Protein 6F7O (pdb70)

B-factor: mean 38.42, std 22.92, range [0.42, 75.0]

InterPro domains:
  IPR001660 Sterile alpha motif domain [PF00536] (699-759)
  IPR001660 Sterile alpha motif domain [PF00536] (768-830)
  IPR001660 Sterile alpha motif domain [PS50105] (699-762)
  IPR001660 Sterile alpha motif domain [PS50105] (770-829)
  IPR001660 Sterile alpha motif domain [SM00454] (693-762)
  IPR001660 Sterile alpha motif domain [SM00454] (767-835)
  IPR002110 Ankyrin repeat [PF12796] (65-139)
  IPR002110 Ankyrin repeat [PF12796] (140-207)
  IPR002110 Ankyrin repeat [PF12796] (211-277)
  IPR002110 Ankyrin repeat [PR01415] (80-95)
  IPR002110 Ankyrin repeat [PR01415] (262-276)
  IPR002110 Ankyrin repeat [PS50088] (79-111)
  IPR002110 Ankyrin repeat [PS50088] (112-144)
  IPR002110 Ankyrin repeat [PS50088] (148-180)
  IPR002110 Ankyrin repeat [PS50088] (181-213)
  IPR002110 Ankyrin repeat [PS50088] (214-246)
  IPR002110 Ankyrin repeat [PS50088] (246-278)
  IPR002110 Ankyrin repeat [SM00248] (79-108)
  IPR002110 Ankyrin repeat [SM00248] (112-141)
  IPR002110 Ankyrin repeat [SM00248] (148-177)

GO terms:
  GO:0005515 protein binding (F, IPI)

Secondary structure (DSSP, 8-state):
-TT--------

Structure (mmCIF, N/CA/C/O backbone):
data_6F7O
#
_entry.id   6F7O
#
loop_
_atom_site.group_PDB
_atom_site.id
_atom_site.type_symbol
_atom_site.label_atom_id
_atom_site.label_alt_id
_atom_site.label_comp_id
_atom_site.label_asym_id
_atom_site.label_entity_id
_atom_site.label_seq_id
_atom_site.pdbx_PDB_ins_code
_atom_site.Cartn_x
_atom_site.Cartn_y
_atom_site.Cartn_z
_atom_site.occupancy
_atom_site.B_iso_or_equiv
_atom_site.auth_seq_id
_atom_site.auth_comp_id
_atom_site.auth_asym_id
_atom_site.auth_atom_id
_atom_site.pdbx_PDB_model_num
ATOM 7 N N . ASP A 1 2 ? -5.432 3.369 8.614 1.00 62.24 2 ASP A N 1
ATOM 8 C CA . ASP A 1 2 ? -4.803 4.514 9.261 1.00 5.40 2 ASP A CA 1
ATOM 9 C C . ASP A 1 2 ? -3.966 5.312 8.266 1.00 24.34 2 ASP A C 1
ATOM 10 O O . ASP A 1 2 ? -2.736 5.312 8.311 1.00 11.10 2 ASP A O 1
ATOM 19 N N . PRO A 1 3 ? -4.647 6.002 7.339 1.00 52.34 3 PRO A N 1
ATOM 20 C CA . PRO A 1 3 ? -3.987 6.815 6.313 1.00 54.14 3 PRO A CA 1
ATOM 21 C C . PRO A 1 3 ? -3.323 8.059 6.896 1.00 61.31 3 PRO A C 1
ATOM 22 O O . PRO A 1 3 ? -2.394 8.611 6.308 1.00 61.53 3 PRO A O 1
ATOM 33 N N . GLN A 1 4 ? -3.809 8.493 8.054 1.00 1.54 4 GLN A N 1
ATOM 34 C CA . GLN A 1 4 ? -3.261 9.672 8.717 1.00 32.33 4 GLN A CA 1
ATOM 35 C C . GLN A 1 4 ? -1.768 9.505 8.979 1.00 72.34 4 GLN A C 1
ATOM 36 O O . GLN A 1 4 ? -0.999 10.463 8.885 1.00 51.32 4 GLN A O 1
ATOM 50 N N . HIS A 1 5 ? -1.362 8.281 9.308 1.00 4.52 5 HIS A N 1
ATOM 51 C CA . HIS A 1 5 ? 0.039 7.991 9.585 1.00 14.03 5 HIS A CA 1
ATOM 52 C C . HIS A 1 5 ? 0.824 7.818 8.288 1.00 33.53 5 HIS A C 1
ATOM 53 O O . HIS A 1 5 ? 2.037 8.015 8.290 1.00 1.43 5 HIS A O 1
ATOM 87 N N . ARG A 1 7 ? 0.481 9.569 5.620 1.00 43.20 7 ARG A N 1
ATOM 88 C CA . ARG A 1 7 ? 0.780 10.972 5.354 1.00 21.11 7 ARG A CA 1
ATOM 89 C C . ARG A 1 7 ? 1.882 11.478 6.280 1.00 73.14 7 ARG A C 1
ATOM 90 O O . ARG A 1 7 ? 2.834 12.119 5.837 1.00 31.45 7 ARG A O 1
ATOM 111 N N . LYS A 1 8 ? 1.746 11.186 7.570 1.00 72.42 8 LYS A N 1
ATOM 112 C CA . LYS A 1 8 ? 2.728 11.609 8.559 1.00 73.40 8 LYS A CA 1
ATOM 113 C C . LYS A 1 8 ? 4.121 11.111 8.189 1.00 71.02 8 LYS A C 1
ATOM 114 O O . LYS A 1 8 ? 5.092 11.869 8.223 1.00 74.44 8 LYS A O 1
ATOM 133 N N . LEU A 1 9 ? 4.215 9.835 7.836 1.00 65.42 9 LEU A N 1
ATOM 134 C CA . LEU A 1 9 ? 5.490 9.235 7.459 1.00 50.50 9 LEU A CA 1
ATOM 135 C C . LEU A 1 9 ? 5.969 9.779 6.115 1.00 22.12 9 LEU A C 1
ATOM 136 O O . LEU A 1 9 ? 7.176 9.877 5.904 1.00 2.14 9 LEU A O 1
ATOM 172 N N . GLN A 1 11 ? 5.378 12.728 5.016 1.00 33.52 11 GLN A N 1
ATOM 173 C CA . GLN A 1 11 ? 5.816 14.040 5.473 1.00 41.15 11 GLN A CA 1
ATOM 174 C C . GLN A 1 11 ? 7.167 13.951 6.175 1.00 32.34 11 GLN A C 1
ATOM 175 O O . GLN A 1 11 ? 7.897 14.937 6.266 1.00 31.21 11 GLN A O 1
ATOM 189 N N . ALA A 1 12 ? 7.493 12.761 6.669 1.00 24.40 12 ALA A N 1
ATOM 190 C CA . ALA A 1 12 ? 8.757 12.540 7.359 1.00 63.11 12 ALA A CA 1
ATOM 191 C C . ALA A 1 12 ? 9.916 12.454 6.371 1.00 74.22 12 ALA A C 1
ATOM 192 O O . ALA A 1 12 ? 11.028 12.890 6.664 1.00 41.30 12 ALA A O 1
ATOM 199 N N . ALA A 1 13 ? 9.645 11.885 5.199 1.00 40.43 13 ALA A N 1
ATOM 200 C CA . ALA A 1 13 ? 10.666 11.742 4.168 1.00 41.43 13 ALA A CA 1
ATOM 201 C C . ALA A 1 13 ? 10.971 13.082 3.508 1.00 34.12 13 ALA A C 1
ATOM 202 O O . ALA A 1 13 ? 10.078 13.904 3.310 1.00 51.44 13 ALA A O 1
ATOM 209 N N . ARG A 1 14 ? 12.238 13.295 3.170 1.00 15.54 14 ARG A N 1
ATOM 210 C CA . ARG A 1 14 ? 12.661 14.537 2.534 1.00 74.21 14 ARG A CA 1
ATOM 211 C C . ARG A 1 14 ? 12.963 14.315 1.056 1.00 22.34 14 ARG A C 1
ATOM 212 O O . ARG A 1 14 ? 13.346 13.208 0.678 1.00 21.24 14 ARG A O 1
ATOM 242 N N . ASP A 1 2 ? -6.283 3.419 9.441 1.00 72.13 2 ASP A N 2
ATOM 243 C CA . ASP A 1 2 ? -5.794 4.645 10.064 1.00 3.23 2 ASP A CA 2
ATOM 244 C C . ASP A 1 2 ? -5.170 5.572 9.024 1.00 64.31 2 ASP A C 2
ATOM 245 O O . ASP A 1 2 ? -3.957 5.773 8.986 1.00 21.30 2 ASP A O 2
ATOM 254 N N . PRO A 1 3 ? -6.019 6.147 8.160 1.00 43.42 3 PRO A N 2
ATOM 255 C CA . PRO A 1 3 ? -5.573 7.062 7.105 1.00 11.51 3 PRO A CA 2
ATOM 256 C C . PRO A 1 3 ? -5.081 8.393 7.660 1.00 41.44 3 PRO A C 2
ATOM 257 O O . PRO A 1 3 ? -5.829 9.368 7.713 1.00 3.34 3 PRO A O 2
ATOM 268 N N . GLN A 1 4 ? -3.817 8.427 8.072 1.00 31.44 4 GLN A N 2
ATOM 269 C CA . GLN A 1 4 ? -3.225 9.638 8.626 1.00 61.34 4 GLN A CA 2
ATOM 270 C C . GLN A 1 4 ? -1.728 9.457 8.854 1.00 43.04 4 GLN A C 2
ATOM 271 O O . GLN A 1 4 ? -0.934 10.360 8.584 1.00 52.40 4 GLN A O 2
ATOM 285 N N . HIS A 1 5 ? -1.349 8.286 9.353 1.00 12.33 5 HIS A N 2
ATOM 286 C CA . HIS A 1 5 ? 0.055 7.986 9.619 1.00 50.42 5 HIS A CA 2
ATOM 287 C C . HIS A 1 5 ? 0.829 7.814 8.316 1.00 12.40 5 HIS A C 2
ATOM 288 O O . HIS A 1 5 ? 2.044 8.008 8.309 1.00 43.15 5 HIS A O 2
ATOM 322 N N . ARG A 1 7 ? 0.470 9.572 5.647 1.00 14.33 7 ARG A N 2
ATOM 323 C CA . ARG A 1 7 ? 0.770 10.974 5.381 1.00 33.15 7 ARG A CA 2
ATOM 324 C C . ARG A 1 7 ? 1.879 11.476 6.302 1.00 64.04 7 ARG A C 2
ATOM 325 O O . ARG A 1 7 ? 2.836 12.103 5.852 1.00 11.42 7 ARG A O 2
ATOM 346 N N . LYS A 1 8 ? 1.740 11.197 7.594 1.00 44.34 8 LYS A N 2
ATOM 347 C CA . LYS A 1 8 ? 2.730 11.621 8.579 1.00 62.41 8 LYS A CA 2
ATOM 348 C C . LYS A 1 8 ? 4.120 11.120 8.202 1.00 53.42 8 LYS A C 2
ATOM 349 O O . LYS A 1 8 ? 5.093 11.876 8.231 1.00 50.40 8 LYS A O 2
ATOM 368 N N . LEU A 1 9 ? 4.208 9.842 7.849 1.00 4.30 9 LEU A N 2
ATOM 369 C CA . LEU A 1 9 ? 5.482 9.241 7.465 1.00 5.05 9 LEU A CA 2
ATOM 370 C C . LEU A 1 9 ? 5.956 9.782 6.121 1.00 44.13 9 LEU A C 2
ATOM 371 O O . LEU A 1 9 ? 7.162 9.878 5.903 1.00 2.52 9 LEU A O 2
ATOM 407 N N . GLN A 1 11 ? 5.371 12.737 5.024 1.00 25.23 11 GLN A N 2
ATOM 408 C CA . GLN A 1 11 ? 5.818 14.046 5.481 1.00 30.03 11 GLN A CA 2
ATOM 409 C C . GLN A 1 11 ? 7.179 13.950 6.165 1.00 63.31 11 GLN A C 2
ATOM 410 O O . GLN A 1 11 ? 7.913 14.933 6.250 1.00 63.14 11 GLN A O 2
ATOM 424 N N . ALA A 1 12 ? 7.509 12.757 6.650 1.00 43.04 12 ALA A N 2
ATOM 425 C CA . ALA A 1 12 ? 8.780 12.531 7.323 1.00 61.01 12 ALA A CA 2
ATOM 426 C C . ALA A 1 12 ? 9.601 11.464 6.607 1.00 64.12 12 ALA A C 2
ATOM 427 O O . ALA A 1 12 ? 10.232 10.620 7.243 1.00 11.30 12 ALA A O 2
ATOM 434 N N . ALA A 1 13 ? 9.584 11.506 5.278 1.00 40.45 13 ALA A N 2
ATOM 435 C CA . ALA A 1 13 ? 10.328 10.543 4.477 1.00 73.13 13 ALA A CA 2
ATOM 436 C C . ALA A 1 13 ? 11.828 10.667 4.719 1.00 21.01 13 ALA A C 2
ATOM 437 O O . ALA A 1 13 ? 12.386 11.765 4.678 1.00 61.20 13 ALA A O 2
ATOM 444 N N . ARG A 1 14 ? 12.478 9.536 4.975 1.00 62.13 14 ARG A N 2
ATOM 445 C CA . ARG A 1 14 ? 13.912 9.517 5.228 1.00 41.15 14 ARG A CA 2
ATOM 446 C C . ARG A 1 14 ? 14.545 8.239 4.686 1.00 71.31 14 ARG A C 2
ATOM 447 O O . ARG A 1 14 ? 15.466 7.712 5.309 1.00 64.34 14 ARG A O 2
ATOM 477 N N . ASP A 1 2 ? -6.479 3.380 8.989 1.00 72.43 2 ASP A N 3
ATOM 478 C CA . ASP A 1 2 ? -6.059 4.582 9.696 1.00 54.21 2 ASP A CA 3
ATOM 479 C C . ASP A 1 2 ? -5.335 5.542 8.755 1.00 21.04 2 ASP A C 3
ATOM 480 O O . ASP A 1 2 ? -4.116 5.708 8.813 1.00 51.25 2 ASP A O 3
ATOM 489 N N . PRO A 1 3 ? -6.100 6.184 7.860 1.00 40.00 3 PRO A N 3
ATOM 490 C CA . PRO A 1 3 ? -5.553 7.136 6.888 1.00 64.41 3 PRO A CA 3
ATOM 491 C C . PRO A 1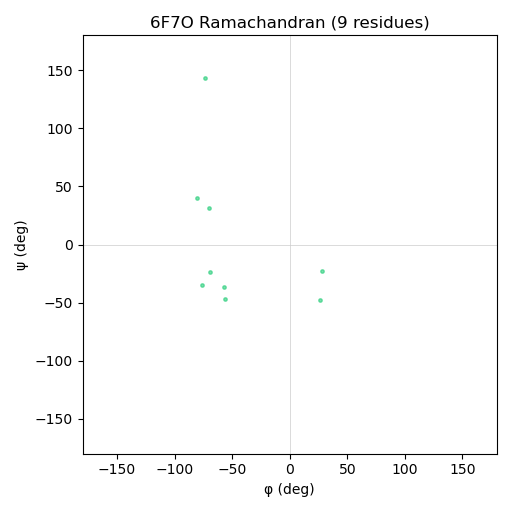 3 ? -5.070 8.421 7.548 1.00 5.22 3 PRO A C 3
ATOM 492 O O . PRO A 1 3 ? -5.832 9.376 7.702 1.00 4.55 3 PRO A O 3
ATOM 503 N N . GLN A 1 4 ? -3.797 8.443 7.932 1.00 74.24 4 GLN A N 3
ATOM 504 C CA . GLN A 1 4 ? -3.213 9.615 8.574 1.00 62.12 4 GLN A CA 3
ATOM 505 C C . GLN A 1 4 ? -1.714 9.428 8.787 1.00 63.43 4 GLN A C 3
ATOM 506 O O . GLN A 1 4 ? -0.913 10.288 8.425 1.00 64.04 4 GLN A O 3
ATOM 520 N N . HIS A 1 5 ? -1.343 8.296 9.376 1.00 13.24 5 HIS A N 3
ATOM 521 C CA . HIS A 1 5 ? 0.062 7.995 9.638 1.00 74.32 5 HIS A CA 3
ATOM 522 C C . HIS A 1 5 ? 0.831 7.820 8.331 1.00 65.01 5 HIS A C 3
ATOM 523 O O . HIS A 1 5 ? 2.046 8.015 8.321 1.00 24.12 5 HIS A O 3
ATOM 557 N N . ARG A 1 7 ? 0.466 9.580 5.667 1.00 14.34 7 ARG A N 3
ATOM 558 C CA . ARG A 1 7 ? 0.767 10.980 5.400 1.00 13.12 7 ARG A CA 3
ATOM 559 C C . ARG A 1 7 ? 1.879 11.481 6.316 1.00 31.04 7 ARG A C 3
ATOM 560 O O . ARG A 1 7 ? 2.839 12.108 5.862 1.00 74.23 7 ARG A O 3
ATOM 581 N N . LYS A 1 8 ? 1.746 11.204 7.608 1.00 24.23 8 LYS A N 3
ATOM 582 C CA . LYS A 1 8 ? 2.740 11.622 8.589 1.00 43.32 8 LYS A CA 3
ATOM 583 C C . LYS A 1 8 ? 4.127 11.121 8.208 1.00 42.34 8 LYS A C 3
ATOM 584 O O . LYS A 1 8 ? 5.100 11.875 8.233 1.00 12.53 8 LYS A O 3
ATOM 603 N N . LEU A 1 9 ? 4.213 9.843 7.853 1.00 22.23 9 LEU A N 3
ATOM 604 C CA . LEU A 1 9 ? 5.482 9.240 7.465 1.00 42.10 9 LEU A CA 3
ATOM 605 C C . LEU A 1 9 ? 5.953 9.783 6.119 1.00 20.22 9 LEU A C 3
ATOM 606 O O . LEU A 1 9 ? 7.159 9.875 5.899 1.00 24.02 9 LEU A O 3
ATOM 642 N N . GLN A 1 11 ? 5.370 12.736 5.025 1.00 72.05 11 GLN A N 3
ATOM 643 C CA . GLN A 1 11 ? 5.821 14.046 5.480 1.00 23.32 11 GLN A CA 3
ATOM 644 C C . GLN A 1 11 ? 7.183 13.946 6.160 1.00 53.43 11 GLN A C 3
ATOM 645 O O . GLN A 1 11 ? 7.920 14.929 6.244 1.00 42.31 11 GLN A O 3
ATOM 659 N N . ALA A 1 12 ? 7.512 12.753 6.644 1.00 70.50 12 ALA A N 3
ATOM 660 C CA . ALA A 1 12 ? 8.787 12.524 7.314 1.00 40.34 12 ALA A CA 3
ATOM 661 C C . ALA A 1 12 ? 9.809 11.922 6.359 1.00 33.23 12 ALA A C 3
ATOM 662 O O . ALA A 1 12 ? 10.605 11.064 6.745 1.00 45.35 12 ALA A O 3
ATOM 669 N N . ALA A 1 13 ? 9.783 12.373 5.109 1.00 63.31 13 ALA A N 3
ATOM 670 C CA . ALA A 1 13 ? 10.709 11.878 4.098 1.00 74.24 13 ALA A CA 3
ATOM 671 C C . ALA A 1 13 ? 11.451 13.026 3.423 1.00 4.01 13 ALA A C 3
ATOM 672 O O . ALA A 1 13 ? 11.005 14.174 3.462 1.00 72.11 13 ALA A O 3
ATOM 679 N N . ARG A 1 14 ? 12.583 12.711 2.803 1.00 32.11 14 ARG A N 3
ATOM 680 C CA . ARG A 1 14 ? 13.386 13.718 2.120 1.00 62.23 14 ARG A CA 3
ATOM 681 C C . ARG A 1 14 ? 12.639 14.286 0.916 1.00 51.43 14 ARG A C 3
ATOM 682 O O . ARG A 1 14 ? 12.444 15.499 0.847 1.00 63.43 14 ARG A O 3
ATOM 712 N N . ASP A 1 2 ? -4.805 3.040 8.379 1.00 4.35 2 ASP A N 4
ATOM 713 C CA . ASP A 1 2 ? -4.124 4.157 9.026 1.00 71.41 2 ASP A CA 4
ATOM 714 C C . ASP A 1 2 ? -3.532 5.107 7.989 1.00 73.12 2 ASP A C 4
ATOM 715 O O . ASP A 1 2 ? -2.318 5.194 7.812 1.00 65.54 2 ASP A O 4
ATOM 724 N N . PRO A 1 3 ? -4.414 5.834 7.283 1.00 2.42 3 PRO A N 4
ATOM 725 C CA . PRO A 1 3 ? -4.001 6.792 6.252 1.00 73.44 3 PRO A CA 4
ATOM 726 C C . PRO A 1 3 ? -3.308 8.016 6.840 1.00 13.43 3 PRO A C 4
ATOM 727 O O . PRO A 1 3 ? -2.341 8.522 6.271 1.00 12.40 3 PRO A O 4
ATOM 738 N N . GLN A 1 4 ? -3.809 8.485 7.977 1.00 54.20 4 GLN A N 4
ATOM 739 C CA . GLN A 1 4 ? -3.237 9.650 8.639 1.00 55.54 4 GLN A CA 4
ATOM 740 C C . GLN A 1 4 ? -1.740 9.467 8.868 1.00 55.22 4 GLN A C 4
ATOM 741 O O . GLN A 1 4 ? -0.946 10.372 8.606 1.00 15.41 4 GLN A O 4
ATOM 755 N N . HIS A 1 5 ? -1.362 8.290 9.357 1.00 44.02 5 HIS A N 4
ATOM 756 C CA . HIS A 1 5 ? 0.041 7.989 9.620 1.00 30.51 5 HIS A CA 4
ATOM 757 C C . HIS A 1 5 ? 0.814 7.818 8.315 1.00 34.23 5 HIS A C 4
ATOM 758 O O . HIS A 1 5 ? 2.029 8.010 8.306 1.00 61.43 5 HIS A O 4
ATOM 792 N N . ARG A 1 7 ? 0.456 9.582 5.651 1.00 34.14 7 ARG A N 4
ATOM 793 C CA . ARG A 1 7 ? 0.758 10.982 5.387 1.00 31.10 7 ARG A CA 4
ATOM 794 C C . ARG A 1 7 ? 1.869 11.481 6.308 1.00 21.24 7 ARG A C 4
ATOM 795 O O . ARG A 1 7 ? 2.828 12.107 5.856 1.00 32.52 7 ARG A O 4
ATOM 816 N N . LYS A 1 8 ? 1.732 11.199 7.599 1.00 30.31 8 LYS A N 4
ATOM 817 C CA . LYS A 1 8 ? 2.723 11.619 8.582 1.00 22.13 8 LYS A CA 4
ATOM 818 C C . LYS A 1 8 ? 4.113 11.117 8.201 1.00 32.32 8 LYS A C 4
ATOM 819 O O . LYS A 1 8 ? 5.086 11.868 8.230 1.00 25.12 8 LYS A O 4
ATOM 838 N N . LEU A 1 9 ? 4.198 9.838 7.845 1.00 53.43 9 LEU A N 4
ATOM 839 C CA . LEU A 1 9 ? 5.468 9.235 7.458 1.00 40.33 9 LEU A CA 4
ATOM 840 C C . LEU A 1 9 ? 5.942 9.778 6.114 1.00 71.44 9 LEU A C 4
ATOM 841 O O . LEU A 1 9 ? 7.148 9.872 5.894 1.00 65.22 9 LEU A O 4
ATOM 877 N N . GLN A 1 11 ? 5.362 12.735 5.024 1.00 54.03 11 GLN A N 4
ATOM 878 C CA . GLN A 1 11 ? 5.811 14.043 5.483 1.00 10.54 11 GLN A CA 4
ATOM 879 C C . GLN A 1 11 ? 7.174 13.942 6.161 1.00 54.14 11 GLN A C 4
ATOM 880 O O . GLN A 1 11 ? 7.910 14.925 6.248 1.00 32.12 11 GLN A O 4
ATOM 894 N N . ALA A 1 12 ? 7.502 12.749 6.646 1.00 41.11 12 ALA A N 4
ATOM 895 C CA . ALA A 1 12 ? 8.774 12.520 7.317 1.00 31.34 12 ALA A CA 4
ATOM 896 C C . ALA A 1 12 ? 9.806 11.942 6.353 1.00 4.03 12 ALA A C 4
ATOM 897 O O . ALA A 1 12 ? 10.525 11.001 6.690 1.00 20.13 12 ALA A O 4
ATOM 904 N N . ALA A 1 13 ? 9.873 12.509 5.153 1.00 21.11 13 ALA A N 4
ATOM 905 C CA . ALA A 1 13 ? 10.817 12.050 4.142 1.00 52.31 13 ALA A CA 4
ATOM 906 C C . ALA A 1 13 ? 12.242 12.037 4.686 1.00 52.45 13 ALA A C 4
ATOM 907 O O . ALA A 1 13 ? 12.825 13.088 4.950 1.00 12.02 13 ALA A O 4
ATOM 914 N N . ARG A 1 14 ? 12.795 10.841 4.854 1.00 13.25 14 ARG A N 4
ATOM 915 C CA . ARG A 1 14 ? 14.151 10.691 5.367 1.00 43.40 14 ARG A CA 4
ATOM 916 C C . ARG A 1 14 ? 15.148 10.501 4.229 1.00 41.24 14 ARG A C 4
ATOM 917 O O . ARG A 1 14 ? 16.272 10.991 4.323 1.00 43.35 14 ARG A O 4
ATOM 947 N N . ASP A 1 2 ? -6.436 3.504 8.484 1.00 72.02 2 ASP A N 5
ATOM 948 C CA . ASP A 1 2 ? -6.063 4.684 9.256 1.00 35.13 2 ASP A CA 5
ATOM 949 C C . ASP A 1 2 ? -5.278 5.670 8.399 1.00 65.21 2 ASP A C 5
ATOM 950 O O . ASP A 1 2 ? -4.067 5.835 8.547 1.00 21.25 2 ASP A O 5
ATOM 959 N N . PRO A 1 3 ? -5.982 6.344 7.476 1.00 71.44 3 PRO A N 5
ATOM 960 C CA . PRO A 1 3 ? -5.373 7.324 6.576 1.00 45.43 3 PRO A CA 5
ATOM 961 C C . PRO A 1 3 ? -4.936 8.590 7.306 1.00 23.00 3 PRO A C 5
ATOM 962 O O . PRO A 1 3 ? -5.627 9.608 7.269 1.00 40.51 3 PRO A O 5
ATOM 973 N N . GLN A 1 4 ? -3.784 8.518 7.967 1.00 15.11 4 GLN A N 5
ATOM 974 C CA . GLN A 1 4 ? -3.257 9.659 8.706 1.00 14.14 4 GLN A CA 5
ATOM 975 C C . GLN A 1 4 ? -1.763 9.494 8.966 1.00 4.21 4 GLN A C 5
ATOM 976 O O . GLN A 1 4 ? -0.994 10.451 8.854 1.00 11.52 4 GLN A O 5
ATOM 990 N N . HIS A 1 5 ? -1.356 8.277 9.312 1.00 70.41 5 HIS A N 5
ATOM 991 C CA . HIS A 1 5 ? 0.047 7.987 9.586 1.00 24.31 5 HIS A CA 5
ATOM 992 C C . HIS A 1 5 ? 0.829 7.817 8.288 1.00 1.24 5 HIS A C 5
ATOM 993 O O . HIS A 1 5 ? 2.044 8.018 8.288 1.00 72.42 5 HIS A O 5
ATOM 1027 N N . ARG A 1 7 ? 0.481 9.568 5.624 1.00 13.41 7 ARG A N 5
ATOM 1028 C CA . ARG A 1 7 ? 0.776 10.971 5.359 1.00 20.23 7 ARG A CA 5
ATOM 1029 C C . ARG A 1 7 ? 1.877 11.480 6.285 1.00 1.22 7 ARG A C 5
ATOM 1030 O O . ARG A 1 7 ? 2.828 12.125 5.844 1.00 72.14 7 ARG A O 5
ATOM 1051 N N . LYS A 1 8 ? 1.742 11.184 7.573 1.00 62.32 8 LYS A N 5
ATOM 1052 C CA . LYS A 1 8 ? 2.725 11.608 8.564 1.00 24.41 8 LYS A CA 5
ATOM 1053 C C . LYS A 1 8 ? 4.120 11.113 8.194 1.00 41.54 8 LYS A C 5
ATOM 1054 O O . LYS A 1 8 ? 5.086 11.876 8.219 1.00 33.11 8 LYS A O 5
ATOM 1073 N N . LEU A 1 9 ? 4.217 9.834 7.851 1.00 23.00 9 LEU A N 5
ATOM 1074 C CA . LEU A 1 9 ? 5.493 9.238 7.473 1.00 22.13 9 LEU A CA 5
ATOM 1075 C C . LEU A 1 9 ? 5.972 9.780 6.130 1.00 53.13 9 LEU A C 5
ATOM 1076 O O . LEU A 1 9 ? 7.178 9.884 5.919 1.00 21.21 9 LEU A O 5
ATOM 1112 N N . GLN A 1 11 ? 5.371 12.723 5.021 1.00 54.31 11 GLN A N 5
ATOM 1113 C CA . GLN A 1 11 ? 5.806 14.039 5.479 1.00 61.22 11 GLN A CA 5
ATOM 1114 C C . GLN A 1 11 ? 7.164 13.955 6.168 1.00 51.14 11 GLN A C 5
ATOM 1115 O O . GLN A 1 11 ? 7.888 14.945 6.255 1.00 25.12 11 GLN A O 5
ATOM 1129 N N . ALA A 1 12 ? 7.501 12.765 6.655 1.00 50.24 12 ALA A N 5
ATOM 1130 C CA . ALA A 1 12 ? 8.773 12.552 7.336 1.00 73.02 12 ALA A CA 5
ATOM 1131 C C . ALA A 1 12 ? 9.900 12.309 6.335 1.00 65.35 12 ALA A C 5
ATOM 1132 O O . ALA A 1 12 ? 10.929 12.979 6.372 1.00 40.42 12 ALA A O 5
ATOM 1139 N N . ALA A 1 13 ? 9.690 11.347 5.442 1.00 21.30 13 ALA A N 5
ATOM 1140 C CA . ALA A 1 13 ? 10.686 11.016 4.430 1.00 5.31 13 ALA A CA 5
ATOM 1141 C C . ALA A 1 13 ? 12.020 10.651 5.070 1.00 42.04 13 ALA A C 5
ATOM 1142 O O . ALA A 1 13 ? 12.110 10.488 6.288 1.00 35.44 13 ALA A O 5
ATOM 1149 N N . ARG A 1 14 ? 13.055 10.524 4.247 1.00 32.22 14 ARG A N 5
ATOM 1150 C CA . ARG A 1 14 ? 14.383 10.174 4.733 1.00 21.54 14 ARG A CA 5
ATOM 1151 C C . ARG A 1 14 ? 15.091 11.399 5.305 1.00 63.23 14 ARG A C 5
ATOM 1152 O O . ARG A 1 14 ? 15.307 12.365 4.575 1.00 70.24 14 ARG A O 5
ATOM 1182 N N . ASP A 1 2 ? -4.544 3.113 7.758 1.00 52.54 2 ASP A N 6
ATOM 1183 C CA . ASP A 1 2 ? -3.860 4.224 8.412 1.00 63.20 2 ASP A CA 6
ATOM 1184 C C . ASP A 1 2 ? -3.497 5.308 7.402 1.00 70.34 2 ASP A C 6
ATOM 1185 O O . ASP A 1 2 ? -2.331 5.522 7.077 1.00 3.52 2 ASP A O 6
ATOM 1194 N N . PRO A 1 3 ? -4.522 6.008 6.892 1.00 3.21 3 PRO A N 6
ATOM 1195 C CA . PRO A 1 3 ? -4.336 7.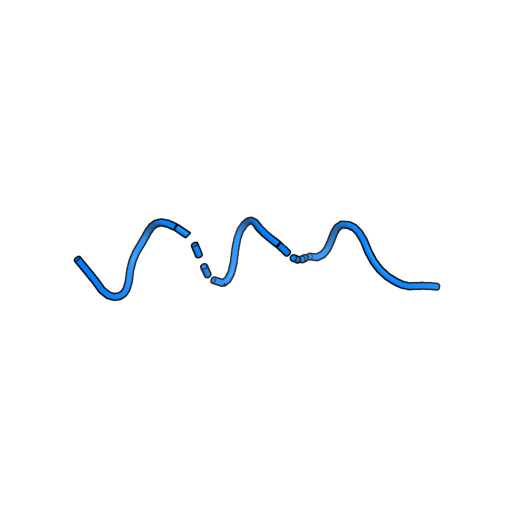082 5.912 1.00 4.33 3 PRO A CA 6
ATOM 1196 C C . PRO A 1 3 ? -3.667 8.312 6.519 1.00 2.14 3 PRO A C 6
ATOM 1197 O O . PRO A 1 3 ? -3.053 9.107 5.809 1.00 33.31 3 PRO A O 6
ATOM 1208 N N . GLN A 1 4 ? -3.793 8.459 7.833 1.00 11.03 4 GLN A N 6
ATOM 1209 C CA . GLN A 1 4 ? -3.201 9.594 8.533 1.00 35.52 4 GLN A CA 6
ATOM 1210 C C . GLN A 1 4 ? -1.701 9.396 8.719 1.00 3.12 4 GLN A C 6
ATOM 1211 O O . GLN A 1 4 ? -0.895 10.199 8.245 1.00 75.30 4 GLN A O 6
ATOM 1225 N N . HIS A 1 5 ? -1.330 8.323 9.409 1.00 72.05 5 HIS A N 6
ATOM 1226 C CA . HIS A 1 5 ? 0.075 8.019 9.657 1.00 54.32 5 HIS A CA 6
ATOM 1227 C C . HIS A 1 5 ? 0.832 7.847 8.345 1.00 31.34 5 HIS A C 6
ATOM 1228 O O . HIS A 1 5 ? 2.048 8.035 8.322 1.00 73.22 5 HIS A O 6
ATOM 1262 N N . ARG A 1 7 ? 0.450 9.611 5.692 1.00 60.31 7 ARG A N 6
ATOM 1263 C CA . ARG A 1 7 ? 0.753 11.012 5.427 1.00 24.04 7 ARG A CA 6
ATOM 1264 C C . ARG A 1 7 ? 1.875 11.506 6.334 1.00 12.23 7 ARG A C 6
ATOM 1265 O O . ARG A 1 7 ? 2.823 12.146 5.876 1.00 22.34 7 ARG A O 6
ATOM 1286 N N . LYS A 1 8 ? 1.762 11.209 7.623 1.00 30.51 8 LYS A N 6
ATOM 1287 C CA . LYS A 1 8 ? 2.765 11.621 8.597 1.00 35.42 8 LYS A CA 6
ATOM 1288 C C . LYS A 1 8 ? 4.150 11.114 8.200 1.00 63.43 8 LYS A C 6
ATOM 1289 O O . LYS A 1 8 ? 5.123 11.867 8.211 1.00 22.30 8 LYS A O 6
ATOM 1308 N N . LEU A 1 9 ? 4.228 9.836 7.848 1.00 73.20 9 LEU A N 6
ATOM 1309 C CA . LEU A 1 9 ? 5.492 9.227 7.446 1.00 15.34 9 LEU A CA 6
ATOM 1310 C C . LEU A 1 9 ? 5.951 9.769 6.096 1.00 43.43 9 LEU A C 6
ATOM 1311 O O . LEU A 1 9 ? 7.154 9.861 5.863 1.00 74.12 9 LEU A O 6
ATOM 1347 N N . GLN A 1 11 ? 5.355 12.726 5.013 1.00 11.14 11 GLN A N 6
ATOM 1348 C CA . GLN A 1 11 ? 5.810 14.034 5.464 1.00 0.44 11 GLN A CA 6
ATOM 1349 C C . GLN A 1 11 ? 7.165 13.931 6.156 1.00 54.12 11 GLN A C 6
ATOM 1350 O O . GLN A 1 11 ? 7.908 14.909 6.235 1.00 14.22 11 GLN A O 6
ATOM 1364 N N . ALA A 1 12 ? 7.479 12.742 6.659 1.00 25.05 12 ALA A N 6
ATOM 1365 C CA . ALA A 1 12 ? 8.744 12.510 7.344 1.00 74.44 12 ALA A CA 6
ATOM 1366 C C . ALA A 1 12 ? 9.869 12.255 6.347 1.00 52.11 12 ALA A C 6
ATOM 1367 O O . ALA A 1 12 ? 10.846 13.002 6.298 1.00 10.45 12 ALA A O 6
ATOM 1374 N N . ALA A 1 13 ? 9.726 11.197 5.557 1.00 42.14 13 ALA A N 6
ATOM 1375 C CA . ALA A 1 13 ? 10.732 10.846 4.562 1.00 31.32 13 ALA A CA 6
ATOM 1376 C C . ALA A 1 13 ? 10.620 11.739 3.330 1.00 62.03 13 ALA A C 6
ATOM 1377 O O . ALA A 1 13 ? 9.688 12.534 3.212 1.00 20.11 13 ALA A O 6
ATOM 1384 N N . ARG A 1 14 ? 11.576 11.602 2.418 1.00 3.34 14 ARG A N 6
ATOM 1385 C CA . ARG A 1 14 ? 11.586 12.397 1.196 1.00 3.54 14 ARG A CA 6
ATOM 1386 C C . ARG A 1 14 ? 10.491 11.935 0.238 1.00 4.31 14 ARG A C 6
ATOM 1387 O O . ARG A 1 14 ? 9.689 12.755 -0.203 1.00 41.31 14 ARG A O 6
ATOM 1417 N N . ASP A 1 2 ? -4.403 3.453 9.659 1.00 0.45 2 ASP A N 7
ATOM 1418 C CA . ASP A 1 2 ? -5.471 4.374 9.286 1.00 11.42 2 ASP A CA 7
ATOM 1419 C C . ASP A 1 2 ? -4.944 5.473 8.369 1.00 1.22 2 ASP A C 7
ATOM 1420 O O . ASP A 1 2 ? -3.743 5.737 8.299 1.00 55.43 2 ASP A O 7
ATOM 1429 N N . PRO A 1 3 ? -5.864 6.128 7.643 1.00 51.53 3 PRO A N 7
ATOM 1430 C CA . PRO A 1 3 ? -5.515 7.208 6.714 1.00 55.45 3 PRO A CA 7
ATOM 1431 C C . PRO A 1 3 ? -5.048 8.467 7.439 1.00 35.25 3 PRO A C 7
ATOM 1432 O O . PRO A 1 3 ? -5.812 9.415 7.610 1.00 61.11 3 PRO A O 7
ATOM 1443 N N . GLN A 1 4 ? -3.787 8.465 7.862 1.00 25.43 4 GLN A N 7
ATOM 1444 C CA . GLN A 1 4 ? -3.218 9.610 8.567 1.00 74.53 4 GLN A CA 7
ATOM 1445 C C . GLN A 1 4 ? -1.719 9.426 8.778 1.00 13.32 4 GLN A C 7
ATOM 1446 O O . GLN A 1 4 ? -0.919 10.286 8.409 1.00 71.12 4 GLN A O 7
ATOM 1460 N N . HIS A 1 5 ? -1.344 8.299 9.377 1.00 1.32 5 HIS A N 7
ATOM 1461 C CA . HIS A 1 5 ? 0.061 8.003 9.638 1.00 74.21 5 HIS A CA 7
ATOM 1462 C C . HIS A 1 5 ? 0.832 7.830 8.333 1.00 41.42 5 HIS A C 7
ATOM 1463 O O . HIS A 1 5 ? 2.046 8.025 8.323 1.00 22.10 5 HIS A O 7
ATOM 1497 N N . ARG A 1 7 ? 0.465 9.589 5.671 1.00 0.43 7 ARG A N 7
ATOM 1498 C CA . ARG A 1 7 ? 0.767 10.991 5.406 1.00 31.43 7 ARG A CA 7
ATOM 1499 C C . ARG A 1 7 ? 1.880 11.491 6.321 1.00 55.15 7 ARG A C 7
ATOM 1500 O O . ARG A 1 7 ? 2.831 12.130 5.869 1.00 55.40 7 ARG A O 7
ATOM 1521 N N . LYS A 1 8 ? 1.755 11.198 7.611 1.00 51.23 8 LYS A N 7
ATOM 1522 C CA . LYS A 1 8 ? 2.748 11.616 8.592 1.00 12.25 8 LYS A CA 7
ATOM 1523 C C . LYS A 1 8 ? 4.137 11.113 8.208 1.00 44.33 8 LYS A C 7
ATOM 1524 O O . LYS A 1 8 ? 5.111 11.869 8.234 1.00 0.02 8 LYS A O 7
ATOM 1543 N N . LEU A 1 9 ? 4.222 9.838 7.852 1.00 62.41 9 LEU A N 7
ATOM 1544 C CA . LEU A 1 9 ? 5.492 9.234 7.461 1.00 62.44 9 LEU A CA 7
ATOM 1545 C C . LEU A 1 9 ? 5.960 9.777 6.115 1.00 44.25 9 LEU A C 7
ATOM 1546 O O . LEU A 1 9 ? 7.167 9.872 5.891 1.00 61.44 9 LEU A O 7
ATOM 1582 N N . GLN A 1 11 ? 5.367 12.730 5.024 1.00 45.23 11 GLN A N 7
ATOM 1583 C CA . GLN A 1 11 ? 5.814 14.042 5.479 1.00 44.32 11 GLN A CA 7
ATOM 1584 C C . GLN A 1 11 ? 7.175 13.947 6.159 1.00 14.12 11 GLN A C 7
ATOM 1585 O O . GLN A 1 11 ? 7.909 14.933 6.245 1.00 64.31 11 GLN A O 7
ATOM 1599 N N . ALA A 1 12 ? 7.507 12.755 6.645 1.00 21.43 12 ALA A N 7
ATOM 1600 C CA . ALA A 1 12 ? 8.782 12.530 7.317 1.00 51.24 12 ALA A CA 7
ATOM 1601 C C . ALA A 1 12 ? 9.597 11.461 6.601 1.00 74.44 12 ALA A C 7
ATOM 1602 O O . ALA A 1 12 ? 9.802 10.367 7.128 1.00 45.44 12 ALA A O 7
ATOM 1609 N N . ALA A 1 13 ? 10.062 11.783 5.398 1.00 74.14 13 ALA A N 7
ATOM 1610 C CA . ALA A 1 13 ? 10.858 10.847 4.611 1.00 65.13 13 ALA A CA 7
ATOM 1611 C C . ALA A 1 13 ? 11.994 11.566 3.891 1.00 30.51 13 ALA A C 7
ATOM 1612 O O . ALA A 1 13 ? 11.816 12.670 3.376 1.00 43.20 13 ALA A O 7
ATOM 1619 N N . ARG A 1 14 ? 13.161 10.933 3.859 1.00 42.52 14 ARG A N 7
ATOM 1620 C CA . ARG A 1 14 ? 14.326 11.513 3.203 1.00 12.04 14 ARG A CA 7
ATOM 1621 C C . ARG A 1 14 ? 14.642 10.777 1.904 1.00 62.52 14 ARG A C 7
ATOM 1622 O O . ARG A 1 14 ? 14.520 9.555 1.858 1.00 55.52 14 ARG A O 7
ATOM 1652 N N . ASP A 1 2 ? -4.564 3.914 10.891 1.00 34.15 2 ASP A N 8
ATOM 1653 C CA . ASP A 1 2 ? -5.253 4.855 10.014 1.00 11.22 2 ASP A CA 8
ATOM 1654 C C . ASP A 1 2 ? -4.308 5.386 8.939 1.00 61.20 2 ASP A C 8
ATOM 1655 O O . ASP A 1 2 ? -3.085 5.322 9.065 1.00 73.43 2 ASP A O 8
ATOM 1664 N N . 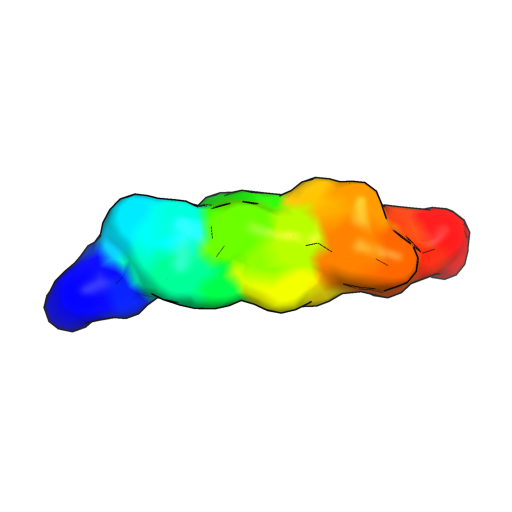PRO A 1 3 ? -4.889 5.924 7.857 1.00 62.12 3 PRO A N 8
ATOM 1665 C CA . PRO A 1 3 ? -4.119 6.478 6.738 1.00 4.13 3 PRO A CA 8
ATOM 1666 C C . PRO A 1 3 ? -3.395 7.766 7.112 1.00 53.02 3 PRO A C 8
ATOM 1667 O O . PRO A 1 3 ? -2.444 8.171 6.444 1.00 13.10 3 PRO A O 8
ATOM 1678 N N . GLN A 1 4 ? -3.852 8.406 8.185 1.00 3.54 4 GLN A N 8
ATOM 1679 C CA . GLN A 1 4 ? -3.247 9.650 8.646 1.00 15.25 4 GLN A CA 8
ATOM 1680 C C . GLN A 1 4 ? -1.750 9.473 8.882 1.00 62.21 4 GLN A C 8
ATOM 1681 O O . GLN A 1 4 ? -0.961 10.388 8.645 1.00 31.14 4 GLN A O 8
ATOM 1695 N N . HIS A 1 5 ? -1.366 8.289 9.349 1.00 23.13 5 HIS A N 8
ATOM 1696 C CA . HIS A 1 5 ? 0.038 7.993 9.616 1.00 62.43 5 HIS A CA 8
ATOM 1697 C C . HIS A 1 5 ? 0.814 7.821 8.312 1.00 21.50 5 HIS A C 8
ATOM 1698 O O . HIS A 1 5 ? 2.027 8.016 8.307 1.00 2.45 5 HIS A O 8
ATOM 1732 N N . ARG A 1 7 ? 0.459 9.582 5.650 1.00 71.24 7 ARG A N 8
ATOM 1733 C CA . ARG A 1 7 ? 0.760 10.983 5.387 1.00 41.24 7 ARG A CA 8
ATOM 1734 C C . ARG A 1 7 ? 1.867 11.484 6.307 1.00 44.31 7 ARG A C 8
ATOM 1735 O O . ARG A 1 7 ? 2.819 12.124 5.860 1.00 13.25 7 ARG A O 8
ATOM 1756 N N . LYS A 1 8 ? 1.740 11.190 7.596 1.00 32.12 8 LYS A N 8
ATOM 1757 C CA . LYS A 1 8 ? 2.729 11.609 8.581 1.00 42.22 8 LYS A CA 8
ATOM 1758 C C . LYS A 1 8 ? 4.119 11.108 8.202 1.00 61.00 8 LYS A C 8
ATOM 1759 O O . LYS A 1 8 ? 5.092 11.863 8.231 1.00 65.05 8 LYS A O 8
ATOM 1778 N N . LEU A 1 9 ? 4.206 9.830 7.843 1.00 53.44 9 LEU A N 8
ATOM 1779 C CA . LEU A 1 9 ? 5.477 9.231 7.457 1.00 13.12 9 LEU A CA 8
ATOM 1780 C C . LEU A 1 9 ? 5.951 9.773 6.114 1.00 41.14 9 LEU A C 8
ATOM 1781 O O . LEU A 1 9 ? 7.157 9.870 5.895 1.00 74.41 9 LEU A O 8
ATOM 1817 N N . GLN A 1 11 ? 5.358 12.729 5.023 1.00 2.52 11 GLN A N 8
ATOM 1818 C CA . GLN A 1 11 ? 5.804 14.039 5.482 1.00 74.42 11 GLN A CA 8
ATOM 1819 C C . GLN A 1 11 ? 7.163 13.946 6.164 1.00 73.43 11 GLN A C 8
ATOM 1820 O O . GLN A 1 11 ? 7.892 14.932 6.253 1.00 53.21 11 GLN A O 8
ATOM 1834 N N . ALA A 1 12 ? 7.497 12.753 6.646 1.00 32.50 12 ALA A N 8
ATOM 1835 C CA . ALA A 1 12 ? 8.772 12.529 7.319 1.00 52.32 12 ALA A CA 8
ATOM 1836 C C . ALA A 1 12 ? 9.939 12.698 6.353 1.00 45.03 12 ALA A C 8
ATOM 1837 O O . ALA A 1 12 ? 10.949 13.316 6.689 1.00 44.41 12 ALA A O 8
ATOM 1844 N N . ALA A 1 13 ? 9.794 12.144 5.153 1.00 25.53 13 ALA A N 8
ATOM 1845 C CA . ALA A 1 13 ? 10.837 12.237 4.140 1.00 63.12 13 ALA A CA 8
ATOM 1846 C C . ALA A 1 13 ? 10.999 13.671 3.646 1.00 21.22 13 ALA A C 8
ATOM 1847 O O . ALA A 1 13 ? 10.203 14.154 2.842 1.00 43.20 13 ALA A O 8
ATOM 1854 N N . ARG A 1 14 ? 12.036 14.344 4.133 1.00 43.20 14 ARG A N 8
ATOM 1855 C CA . ARG A 1 14 ? 12.301 15.723 3.745 1.00 52.51 14 ARG A CA 8
ATOM 1856 C C . ARG A 1 14 ? 13.793 16.038 3.835 1.00 60.41 14 ARG A C 8
ATOM 1857 O O . ARG A 1 14 ? 14.579 15.141 4.136 1.00 63.42 14 ARG A O 8
ATOM 1887 N N . ASP A 1 2 ? -4.033 4.047 11.386 1.00 12.44 2 ASP A N 9
ATOM 1888 C CA . ASP A 1 2 ? -4.880 4.927 10.588 1.00 71.51 2 ASP A CA 9
ATOM 1889 C C . ASP A 1 2 ? -4.151 5.377 9.325 1.00 23.33 2 ASP A C 9
ATOM 1890 O O . ASP A 1 2 ? -2.924 5.319 9.230 1.00 71.31 2 ASP A O 9
ATOM 1899 N N . PRO A 1 3 ? -4.923 5.839 8.328 1.00 52.13 3 PRO A N 9
ATOM 1900 C CA . PRO A 1 3 ? -4.373 6.308 7.054 1.00 24.33 3 PRO A CA 9
ATOM 1901 C C . PRO A 1 3 ? -3.609 7.620 7.200 1.00 4.05 3 PRO A C 9
ATOM 1902 O O . PRO A 1 3 ? -2.799 7.975 6.343 1.00 75.43 3 PRO A O 9
ATOM 1913 N N . GLN A 1 4 ? -3.873 8.335 8.289 1.00 40.35 4 GLN A N 9
ATOM 1914 C CA . GLN A 1 4 ? -3.209 9.607 8.545 1.00 54.01 4 GLN A CA 9
ATOM 1915 C C . GLN A 1 4 ? -1.710 9.408 8.744 1.00 52.41 4 GLN A C 9
ATOM 1916 O O . GLN A 1 4 ? -0.901 10.235 8.318 1.00 54.42 4 GLN A O 9
ATOM 1930 N N . HIS A 1 5 ? -1.344 8.308 9.396 1.00 4.03 5 HIS A N 9
ATOM 1931 C CA . HIS A 1 5 ? 0.060 8.001 9.649 1.00 41.01 5 HIS A CA 9
ATOM 1932 C C . HIS A 1 5 ? 0.825 7.829 8.341 1.00 24.41 5 HIS A C 9
ATOM 1933 O O . HIS A 1 5 ? 2.038 8.017 8.325 1.00 43.21 5 HIS A O 9
ATOM 1967 N N . ARG A 1 7 ? 0.452 9.593 5.679 1.00 1.22 7 ARG A N 9
ATOM 1968 C CA . ARG A 1 7 ? 0.759 10.994 5.413 1.00 71.04 7 ARG A CA 9
ATOM 1969 C C . ARG A 1 7 ? 1.875 11.491 6.327 1.00 32.42 7 ARG A C 9
ATOM 1970 O O . ARG A 1 7 ? 2.834 12.115 5.871 1.00 30.20 7 ARG A O 9
ATOM 1991 N N . LYS A 1 8 ? 1.742 11.210 7.619 1.00 14.14 8 LYS A N 9
ATOM 1992 C CA . LYS A 1 8 ? 2.742 11.626 8.599 1.00 62.32 8 LYS A CA 9
ATOM 1993 C C . LYS A 1 8 ? 4.126 11.120 8.211 1.00 22.11 8 LYS A C 9
ATOM 1994 O O . LYS A 1 8 ? 5.102 11.872 8.236 1.00 2.13 8 LYS A O 9
ATOM 2013 N N . LEU A 1 9 ? 4.206 9.843 7.855 1.00 10.04 9 LEU A N 9
ATOM 2014 C CA . LEU A 1 9 ? 5.475 9.237 7.462 1.00 61.02 9 LEU A CA 9
ATOM 2015 C C . LEU A 1 9 ? 5.941 9.780 6.115 1.00 31.43 9 LEU A C 9
ATOM 2016 O O . LEU A 1 9 ? 7.148 9.869 5.890 1.00 33.43 9 LEU A O 9
ATOM 2052 N N . GLN A 1 11 ? 5.364 12.737 5.028 1.00 64.42 11 GLN A N 9
ATOM 2053 C CA . GLN A 1 11 ? 5.820 14.046 5.484 1.00 52.40 11 GLN A CA 9
ATOM 2054 C C . GLN A 1 11 ? 7.183 13.941 6.158 1.00 20.52 11 GLN A C 9
ATOM 2055 O O . GLN A 1 11 ? 7.924 14.921 6.242 1.00 72.14 11 GLN A O 9
ATOM 2069 N N . ALA A 1 12 ? 7.512 12.745 6.639 1.00 44.33 12 ALA A N 9
ATOM 2070 C CA . ALA A 1 12 ? 8.788 12.512 7.304 1.00 64.13 12 ALA A CA 9
ATOM 2071 C C . ALA A 1 12 ? 9.913 12.342 6.290 1.00 64.41 12 ALA A C 9
ATOM 2072 O O . ALA A 1 12 ? 11.071 12.634 6.581 1.00 4.44 12 ALA A O 9
ATOM 2079 N N . ALA A 1 13 ? 9.563 11.865 5.099 1.00 51.34 13 ALA A N 9
ATOM 2080 C CA . ALA A 1 13 ? 10.543 11.659 4.043 1.00 31.34 13 ALA A CA 9
ATOM 2081 C C . ALA A 1 13 ? 11.243 12.963 3.676 1.00 4.32 13 ALA A C 9
ATOM 2082 O O . ALA A 1 13 ? 10.695 13.787 2.943 1.00 51.43 13 ALA A O 9
ATOM 2089 N N . ARG A 1 14 ? 12.455 13.145 4.191 1.00 61.04 14 ARG A N 9
ATOM 2090 C CA . ARG A 1 14 ? 13.226 14.351 3.919 1.00 40.10 14 ARG A CA 9
ATOM 2091 C C . ARG A 1 14 ? 13.479 14.511 2.422 1.00 61.31 14 ARG A C 9
ATOM 2092 O O . ARG A 1 14 ? 13.387 13.528 1.689 1.00 14.33 14 ARG A O 9
ATOM 2122 N N . ASP A 1 2 ? -2.648 3.338 10.664 1.00 74.25 2 ASP A N 10
ATOM 2123 C CA . ASP A 1 2 ? -3.706 4.279 10.317 1.00 25.33 2 ASP A CA 10
ATOM 2124 C C . ASP A 1 2 ? -3.381 5.005 9.014 1.00 62.55 2 ASP A C 10
ATOM 2125 O O . ASP A 1 2 ? -2.233 5.059 8.575 1.00 21.50 2 ASP A O 10
ATOM 2134 N N . PRO A 1 3 ? -4.417 5.578 8.382 1.00 12.20 3 PRO A N 10
ATOM 2135 C CA . PRO A 1 3 ? -4.265 6.311 7.120 1.00 42.12 3 PRO A CA 10
ATOM 2136 C C . PRO A 1 3 ? -3.520 7.630 7.301 1.00 73.45 3 PRO A C 10
ATOM 2137 O O . PRO A 1 3 ? -2.647 7.970 6.506 1.00 0.04 3 PRO A O 10
ATOM 2148 N N . GLN A 1 4 ? -3.875 8.364 8.351 1.00 13.23 4 GLN A N 10
ATOM 2149 C CA . GLN A 1 4 ? -3.238 9.645 8.634 1.00 21.14 4 GLN A CA 10
ATOM 2150 C C . GLN A 1 4 ? -1.741 9.469 8.867 1.00 25.43 4 GLN A C 10
ATOM 2151 O O . GLN A 1 4 ? -0.952 10.381 8.615 1.00 21.24 4 GLN A O 10
ATOM 2165 N N . HIS A 1 5 ? -1.355 8.291 9.348 1.00 12.44 5 HIS A N 10
ATOM 2166 C CA . HIS A 1 5 ? 0.048 7.997 9.613 1.00 3.22 5 HIS A CA 10
ATOM 2167 C C . HIS A 1 5 ? 0.824 7.824 8.312 1.00 13.11 5 HIS A C 10
ATOM 2168 O O . HIS A 1 5 ? 2.038 8.021 8.303 1.00 22.52 5 HIS A O 10
ATOM 2202 N N . ARG A 1 7 ? 0.466 9.583 5.652 1.00 24.54 7 ARG A N 10
ATOM 2203 C CA . ARG A 1 7 ? 0.764 10.984 5.387 1.00 45.41 7 ARG A CA 10
ATOM 2204 C C . ARG A 1 7 ? 1.871 11.489 6.307 1.00 25.43 7 ARG A C 10
ATOM 2205 O O . ARG A 1 7 ? 2.821 12.133 5.861 1.00 13.13 7 ARG A O 10
ATOM 2226 N N . LYS A 1 8 ? 1.745 11.189 7.596 1.00 13.04 8 LYS A N 10
ATOM 2227 C CA . LYS A 1 8 ? 2.734 11.609 8.581 1.00 64.23 8 LYS A CA 10
ATOM 2228 C C . LYS A 1 8 ? 4.125 11.110 8.201 1.00 51.52 8 LYS A C 10
ATOM 2229 O O . LYS A 1 8 ? 5.096 11.868 8.224 1.00 54.55 8 LYS A O 10
ATOM 2248 N N . LEU A 1 9 ? 4.214 9.831 7.855 1.00 4.12 9 LEU A N 10
ATOM 2249 C CA . LEU A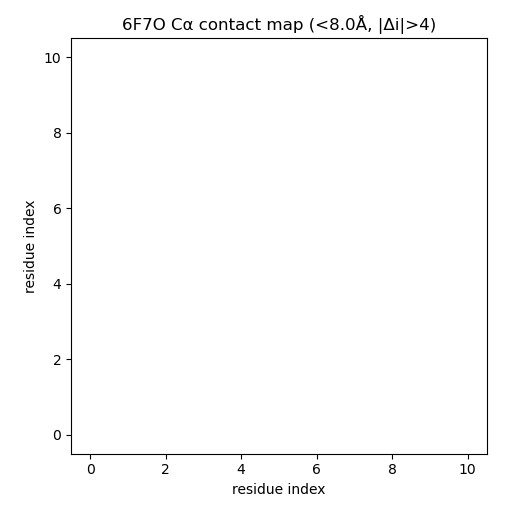 1 9 ? 5.487 9.231 7.468 1.00 41.21 9 LEU A CA 10
ATOM 2250 C C . LEU A 1 9 ? 5.959 9.772 6.123 1.00 71.51 9 LEU A C 10
ATOM 2251 O O . LEU A 1 9 ? 7.166 9.874 5.905 1.00 72.14 9 LEU A O 10
ATOM 2287 N N . GLN A 1 11 ? 5.360 12.720 5.026 1.00 13.40 11 GLN A N 10
ATOM 2288 C CA . GLN A 1 11 ? 5.804 14.034 5.481 1.00 64.33 11 GLN A CA 10
ATOM 2289 C C . GLN A 1 11 ? 7.162 13.945 6.166 1.00 24.43 11 GLN A C 10
ATOM 2290 O O . GLN A 1 11 ? 7.891 14.934 6.253 1.00 23.15 11 GLN A O 10
ATOM 2304 N N . ALA A 1 12 ? 7.499 12.754 6.648 1.00 44.11 12 ALA A N 10
ATOM 2305 C CA . ALA A 1 12 ? 8.774 12.535 7.323 1.00 64.22 12 ALA A CA 10
ATOM 2306 C C . ALA A 1 12 ? 9.881 12.236 6.320 1.00 3.25 12 ALA A C 10
ATOM 2307 O O . ALA A 1 12 ? 10.999 12.734 6.447 1.00 60.20 12 ALA A O 10
ATOM 2314 N N . ALA A 1 13 ? 9.564 11.415 5.324 1.00 1.22 13 ALA A N 10
ATOM 2315 C CA . ALA A 1 13 ? 10.533 11.050 4.298 1.00 22.30 13 ALA A CA 10
ATOM 2316 C C . ALA A 1 13 ? 10.358 11.905 3.047 1.00 2.22 13 ALA A C 10
ATOM 2317 O O . ALA A 1 13 ? 9.647 11.522 2.118 1.00 50.24 13 ALA A O 10
ATOM 2324 N N . ARG A 1 14 ? 11.010 13.063 3.031 1.00 74.41 14 ARG A N 10
ATOM 2325 C CA . ARG A 1 14 ? 10.924 13.974 1.894 1.00 34.41 14 ARG A CA 10
ATOM 2326 C C . ARG A 1 14 ? 12.314 14.324 1.372 1.00 12.25 14 ARG A C 10
ATOM 2327 O O . ARG A 1 14 ? 13.008 15.126 1.995 1.00 4.53 14 ARG A O 10
ATOM 2357 N N . ASP A 1 2 ? -3.075 2.307 9.854 1.00 12.44 2 ASP A N 11
ATOM 2358 C CA . ASP A 1 2 ? -4.152 3.257 10.102 1.00 14.44 2 ASP A CA 11
ATOM 2359 C C . ASP A 1 2 ? -3.913 4.560 9.344 1.00 72.00 2 ASP A C 11
ATOM 2360 O O . ASP A 1 2 ? -2.795 4.868 8.927 1.00 54.53 2 ASP A O 11
ATOM 2369 N N . PRO A 1 3 ? -4.986 5.341 9.158 1.00 61.13 3 PRO A N 11
ATOM 2370 C CA . PRO A 1 3 ? -4.919 6.622 8.448 1.00 12.53 3 PRO A CA 11
ATOM 2371 C C . PRO A 1 3 ? -4.160 7.683 9.239 1.00 71.20 3 PRO A C 11
ATOM 2372 O O . PRO A 1 3 ? -3.796 7.466 10.394 1.00 53.12 3 PRO A O 11
ATOM 2383 N N . GLN A 1 4 ? -3.929 8.830 8.609 1.00 42.41 4 GLN A N 11
ATOM 2384 C CA . GLN A 1 4 ? -3.212 9.925 9.254 1.00 60.30 4 GLN A CA 11
ATOM 2385 C C . GLN A 1 4 ? -1.815 9.486 9.679 1.00 51.21 4 GLN A C 11
ATOM 2386 O O . GLN A 1 4 ? -1.204 10.092 10.560 1.00 62.43 4 GLN A O 11
ATOM 2400 N N . HIS A 1 5 ? -1.315 8.428 9.047 1.00 14.35 5 HIS A N 11
ATOM 2401 C CA . HIS A 1 5 ? 0.013 7.909 9.362 1.00 25.13 5 HIS A CA 11
ATOM 2402 C C . HIS A 1 5 ? 0.845 7.741 8.093 1.00 61.52 5 HIS A C 11
ATOM 2403 O O . HIS A 1 5 ? 2.053 7.962 8.132 1.00 11.32 5 HIS A O 11
ATOM 2437 N N . ARG A 1 7 ? 0.547 9.465 5.421 1.00 75.41 7 ARG A N 11
ATOM 2438 C CA . ARG A 1 7 ? 0.817 10.873 5.154 1.00 74.41 7 ARG A CA 11
ATOM 2439 C C . ARG A 1 7 ? 1.868 11.415 6.120 1.00 41.31 7 ARG A C 11
ATOM 2440 O O . ARG A 1 7 ? 2.822 12.075 5.709 1.00 4.34 7 ARG A O 11
ATOM 2461 N N . LYS A 1 8 ? 1.686 11.134 7.406 1.00 1.02 8 LYS A N 11
ATOM 2462 C CA . LYS A 1 8 ? 2.615 11.594 8.429 1.00 64.15 8 LYS A CA 11
ATOM 2463 C C . LYS A 1 8 ? 4.034 11.116 8.130 1.00 44.14 8 LYS A C 11
ATOM 2464 O O . LYS A 1 8 ? 4.987 11.896 8.177 1.00 71.41 8 LYS A O 11
ATOM 2483 N N . LEU A 1 9 ? 4.165 9.831 7.821 1.00 24.44 9 LEU A N 11
ATOM 2484 C CA . LEU A 1 9 ? 5.469 9.249 7.510 1.00 22.21 9 LEU A CA 11
ATOM 2485 C C . LEU A 1 9 ? 5.998 9.778 6.180 1.00 33.32 9 LEU A C 11
ATOM 2486 O O . LEU A 1 9 ? 7.212 9.897 6.023 1.00 30.42 9 LEU A O 11
ATOM 2522 N N . GLN A 1 11 ? 5.394 12.693 4.997 1.00 73.04 11 GLN A N 11
ATOM 2523 C CA . GLN A 1 11 ? 5.783 14.024 5.448 1.00 64.30 11 GLN A CA 11
ATOM 2524 C C . GLN A 1 11 ? 7.095 13.975 6.220 1.00 54.24 11 GLN A C 11
ATOM 2525 O O . GLN A 1 11 ? 7.800 14.978 6.328 1.00 42.03 11 GLN A O 11
ATOM 2539 N N . ALA A 1 12 ? 7.418 12.802 6.756 1.00 52.22 12 ALA A N 11
ATOM 2540 C CA . ALA A 1 12 ? 8.647 12.625 7.518 1.00 22.52 12 ALA A CA 11
ATOM 2541 C C . ALA A 1 12 ? 9.848 12.455 6.591 1.00 71.23 12 ALA A C 11
ATOM 2542 O O . ALA A 1 12 ? 10.959 12.867 6.919 1.00 42.34 12 ALA A O 11
ATOM 2549 N N . ALA A 1 13 ? 9.614 11.848 5.433 1.00 4.30 13 ALA A N 11
ATOM 2550 C CA . ALA A 1 13 ? 10.676 11.628 4.459 1.00 70.31 13 ALA A CA 11
ATOM 2551 C C . ALA A 1 13 ? 11.821 10.826 5.067 1.00 44.13 13 ALA A C 11
ATOM 2552 O O . ALA A 1 13 ? 12.740 11.392 5.661 1.00 4.12 13 ALA A O 11
ATOM 2559 N N . ARG A 1 14 ? 11.760 9.508 4.916 1.00 11.22 14 ARG A N 11
ATOM 2560 C CA . ARG A 1 14 ? 12.792 8.627 5.452 1.00 44.25 14 ARG A CA 11
ATOM 2561 C C . ARG A 1 14 ? 12.916 8.795 6.964 1.00 60.40 14 ARG A C 11
ATOM 2562 O O . ARG A 1 14 ? 13.995 8.570 7.509 1.00 22.24 14 ARG A O 11
ATOM 2592 N N . ASP A 1 2 ? -5.037 3.405 10.176 1.00 34.13 2 ASP A N 12
ATOM 2593 C CA . ASP A 1 2 ? -4.316 4.645 10.439 1.00 13.51 2 ASP A CA 12
ATOM 2594 C C . ASP A 1 2 ? -3.809 5.266 9.141 1.00 34.03 2 ASP A C 12
ATOM 2595 O O . ASP A 1 2 ? -2.613 5.253 8.844 1.00 64.13 2 ASP A O 12
ATOM 2604 N N . PRO A 1 3 ? -4.737 5.823 8.350 1.00 23.23 3 PRO A N 12
ATOM 2605 C CA . PRO A 1 3 ? -4.406 6.458 7.071 1.00 4.03 3 PRO A CA 12
ATOM 2606 C C . PRO A 1 3 ? -3.639 7.763 7.252 1.00 11.11 3 PRO A C 12
ATOM 2607 O O . PRO A 1 3 ? -2.785 8.110 6.434 1.00 62.32 3 PRO A O 12
ATOM 2618 N N . GLN A 1 4 ? -3.944 8.479 8.328 1.00 61.24 4 GLN A N 12
ATOM 2619 C CA . GLN A 1 4 ? -3.282 9.746 8.616 1.00 65.33 4 GLN A CA 12
ATOM 2620 C C . GLN A 1 4 ? -1.796 9.535 8.879 1.00 4.44 4 GLN A C 12
ATOM 2621 O O . GLN A 1 4 ? -0.979 10.427 8.640 1.00 71.12 4 GLN A O 12
ATOM 2635 N N . HIS A 1 5 ? -1.448 8.351 9.371 1.00 24.21 5 HIS A N 12
ATOM 2636 C CA . HIS A 1 5 ? -0.059 8.022 9.666 1.00 11.31 5 HIS A CA 12
ATOM 2637 C C . HIS A 1 5 ? 0.728 7.784 8.381 1.00 20.43 5 HIS A C 12
ATOM 2638 O O . HIS A 1 5 ? 1.947 7.941 8.384 1.00 31.33 5 HIS A O 12
ATOM 2672 N N . ARG A 1 7 ? 0.472 9.463 5.675 1.00 64.42 7 ARG A N 12
ATOM 2673 C CA . ARG A 1 7 ? 0.823 10.844 5.374 1.00 13.11 7 ARG A CA 12
ATOM 2674 C C . ARG A 1 7 ? 1.930 11.338 6.303 1.00 52.13 7 ARG A C 12
ATOM 2675 O O . ARG A 1 7 ? 2.907 11.939 5.857 1.00 44.44 7 ARG A O 12
ATOM 2696 N N . LYS A 1 8 ? 1.768 11.080 7.595 1.00 51.44 8 LYS A N 12
ATOM 2697 C CA . LYS A 1 8 ? 2.751 11.497 8.590 1.00 24.15 8 LYS A CA 12
ATOM 2698 C C . LYS A 1 8 ? 4.151 11.045 8.189 1.00 21.25 8 LYS A C 12
ATOM 2699 O O . LYS A 1 8 ? 5.109 11.818 8.258 1.00 20.14 8 LYS A O 12
ATOM 2718 N N . LEU A 1 9 ? 4.267 9.790 7.770 1.00 15.11 9 LEU A N 12
ATOM 2719 C CA . LEU A 1 9 ? 5.551 9.234 7.360 1.00 62.31 9 LEU A CA 12
ATOM 2720 C C . LEU A 1 9 ? 6.002 9.831 6.030 1.00 64.33 9 LEU A C 12
ATOM 2721 O O . LEU A 1 9 ? 7.204 9.952 5.802 1.00 4.40 9 LEU A O 12
ATOM 2757 N N . GLN A 1 11 ? 5.372 12.821 5.037 1.00 20.13 11 GLN A N 12
ATOM 2758 C CA . GLN A 1 11 ? 5.817 14.118 5.532 1.00 64.43 11 GLN A CA 12
ATOM 2759 C C . GLN A 1 11 ? 7.179 14.005 6.205 1.00 11.54 11 GLN A C 12
ATOM 2760 O O . GLN A 1 11 ? 7.914 14.985 6.314 1.00 65.25 11 GLN A O 12
ATOM 2774 N N . ALA A 1 12 ? 7.513 12.800 6.658 1.00 62.52 12 ALA A N 12
ATOM 2775 C CA . ALA A 1 12 ? 8.788 12.558 7.320 1.00 24.13 12 ALA A CA 12
ATOM 2776 C C . ALA A 1 12 ? 9.931 12.514 6.310 1.00 51.14 12 ALA A C 12
ATOM 2777 O O . ALA A 1 12 ? 11.037 12.978 6.590 1.00 61.23 12 ALA A O 12
ATOM 2784 N N . ALA A 1 13 ? 9.656 11.953 5.140 1.00 24.03 13 ALA A N 12
ATOM 2785 C CA . ALA A 1 13 ? 10.662 11.851 4.087 1.00 33.01 13 ALA A CA 12
ATOM 2786 C C . ALA A 1 13 ? 10.086 12.257 2.735 1.00 15.22 13 ALA A C 12
ATOM 2787 O O . ALA A 1 13 ? 9.163 11.621 2.229 1.00 32.15 13 ALA A O 12
ATOM 2794 N N . ARG A 1 14 ? 10.638 13.318 2.157 1.00 71.52 14 ARG A N 12
ATOM 2795 C CA . ARG A 1 14 ? 10.176 13.809 0.864 1.00 32.03 14 ARG A CA 12
ATOM 2796 C C . ARG A 1 14 ? 8.686 14.129 0.904 1.00 22.31 14 ARG A C 12
ATOM 2797 O O . ARG A 1 14 ? 7.882 13.308 0.464 1.00 24.13 14 ARG A O 12
ATOM 2827 N N . ASP A 1 2 ? -4.286 3.797 10.443 1.00 75.34 2 ASP A N 13
ATOM 2828 C CA . ASP A 1 2 ? -5.070 4.796 9.724 1.00 50.32 2 ASP A CA 13
ATOM 2829 C C . ASP A 1 2 ? -4.247 5.428 8.606 1.00 73.30 2 ASP A C 13
ATOM 2830 O O . ASP A 1 2 ? -3.018 5.372 8.597 1.00 15.12 2 ASP A O 13
ATOM 2839 N N . PRO A 1 3 ? -4.940 6.043 7.636 1.00 63.21 3 PRO A N 13
ATOM 2840 C CA . PRO A 1 3 ? -4.295 6.696 6.493 1.00 3.22 3 PRO A CA 13
ATOM 2841 C C . PRO A 1 3 ? -3.546 7.965 6.898 1.00 42.53 3 PRO A C 13
ATOM 2842 O O . PRO A 1 3 ? -2.666 8.431 6.179 1.00 32.11 3 PRO A O 13
ATOM 2853 N N . GLN A 1 4 ? -3.906 8.514 8.054 1.00 13.40 4 GLN A N 13
ATOM 2854 C CA . GLN A 1 4 ? -3.268 9.726 8.553 1.00 62.44 4 GLN A CA 13
ATOM 2855 C C . GLN A 1 4 ? -1.780 9.500 8.790 1.00 43.52 4 GLN A C 13
ATOM 2856 O O . GLN A 1 4 ? -0.949 10.334 8.427 1.00 23.45 4 GLN A O 13
ATOM 2870 N N . HIS A 1 5 ? -1.448 8.369 9.402 1.00 4.25 5 HIS A N 13
ATOM 2871 C CA . HIS A 1 5 ? -0.057 8.032 9.687 1.00 41.44 5 HIS A CA 13
ATOM 2872 C C . HIS A 1 5 ? 0.720 7.794 8.398 1.00 44.34 5 HIS A C 13
ATOM 2873 O O . HIS A 1 5 ? 1.941 7.949 8.393 1.00 70.00 5 HIS A O 13
ATOM 2907 N N . ARG A 1 7 ? 0.454 9.484 5.699 1.00 52.21 7 ARG A N 13
ATOM 2908 C CA . ARG A 1 7 ? 0.811 10.866 5.399 1.00 34.03 7 ARG A CA 13
ATOM 2909 C C . ARG A 1 7 ? 1.924 11.353 6.322 1.00 65.42 7 ARG A C 13
ATOM 2910 O O . ARG A 1 7 ? 2.900 11.952 5.874 1.00 64.32 7 ARG A O 13
ATOM 2931 N N . LYS A 1 8 ? 1.769 11.091 7.617 1.00 5.01 8 LYS A N 13
ATOM 2932 C CA . LYS A 1 8 ? 2.759 11.500 8.605 1.00 12.22 8 LYS A CA 13
ATOM 2933 C C . LYS A 1 8 ? 4.155 11.045 8.196 1.00 11.11 8 LYS A C 13
ATOM 2934 O O . LYS A 1 8 ? 5.115 11.813 8.262 1.00 74.40 8 LYS A O 13
ATOM 2953 N N . LEU A 1 9 ? 4.264 9.789 7.773 1.00 43.21 9 LEU A N 13
ATOM 2954 C CA . LEU A 1 9 ? 5.543 9.230 7.351 1.00 53.44 9 LEU A CA 13
ATOM 2955 C C . LEU A 1 9 ? 5.988 9.830 6.022 1.00 62.01 9 LEU A C 13
ATOM 2956 O O . LEU A 1 9 ? 7.190 9.951 5.788 1.00 61.13 9 LEU A O 13
ATOM 2992 N N . GLN A 1 11 ? 5.364 12.825 5.040 1.00 42.34 11 GLN A N 13
ATOM 2993 C CA . GLN A 1 11 ? 5.816 14.119 5.539 1.00 24.10 11 GLN A CA 13
ATOM 2994 C C . GLN A 1 11 ? 7.182 14.000 6.202 1.00 30.30 11 GLN A C 13
ATOM 2995 O O . GLN A 1 11 ? 7.921 14.979 6.308 1.00 43.14 11 GLN A O 13
ATOM 3009 N N . ALA A 1 12 ? 7.515 12.792 6.649 1.00 50.13 12 ALA A N 13
ATOM 3010 C CA . ALA A 1 12 ? 8.793 12.544 7.301 1.00 43.44 12 ALA A CA 13
ATOM 3011 C C . ALA A 1 12 ? 9.456 11.287 6.751 1.00 14.22 12 ALA A C 13
ATOM 3012 O O . ALA A 1 12 ? 9.437 10.232 7.386 1.00 60.44 12 ALA A O 13
ATOM 3019 N N . ALA A 1 13 ? 10.043 11.405 5.564 1.00 35.13 13 ALA A N 13
ATOM 3020 C CA . ALA A 1 13 ? 10.715 10.278 4.928 1.00 74.11 13 ALA A CA 13
ATOM 3021 C C . ALA A 1 13 ? 11.888 9.791 5.771 1.00 71.23 13 ALA A C 13
ATOM 3022 O O . ALA A 1 13 ? 12.361 10.499 6.660 1.00 5.45 13 ALA A O 13
ATOM 3029 N N . ARG A 1 14 ? 12.351 8.577 5.486 1.00 11.12 14 ARG A N 13
ATOM 3030 C CA . ARG A 1 14 ? 13.468 7.994 6.221 1.00 24.43 14 ARG A CA 13
ATOM 3031 C C . ARG A 1 14 ? 13.130 7.849 7.701 1.00 40.32 14 ARG A C 13
ATOM 3032 O O . ARG A 1 14 ? 12.004 8.156 8.095 1.00 22.11 14 ARG A O 13
ATOM 3062 N N . ASP A 1 2 ? -3.999 3.642 10.614 1.00 24.12 2 ASP A N 14
ATOM 3063 C CA . ASP A 1 2 ? -4.821 4.638 9.937 1.00 32.20 2 ASP A CA 14
ATOM 3064 C C . ASP A 1 2 ? -4.056 5.283 8.784 1.00 12.23 2 ASP A C 14
ATOM 3065 O O . ASP A 1 2 ? -2.828 5.236 8.721 1.00 71.12 2 ASP A O 14
ATOM 3074 N N . PRO A 1 3 ? -4.797 5.899 7.853 1.00 21.41 3 PRO A N 14
ATOM 3075 C CA . PRO A 1 3 ? -4.211 6.564 6.687 1.00 22.22 3 PRO A CA 14
ATOM 3076 C C . PRO A 1 3 ? -3.455 7.833 7.063 1.00 12.43 3 PRO A C 14
ATOM 3077 O O . PRO A 1 3 ? -2.474 8.197 6.415 1.00 11.40 3 PRO A O 14
ATOM 3088 N N . GLN A 1 4 ? -3.918 8.504 8.114 1.00 61.52 4 GLN A N 14
ATOM 3089 C CA . GLN A 1 4 ? -3.285 9.732 8.576 1.00 3.21 4 GLN A CA 14
ATOM 3090 C C . GLN A 1 4 ? -1.794 9.520 8.820 1.00 44.24 4 GLN A C 14
ATOM 3091 O O . GLN A 1 4 ? -0.971 10.375 8.495 1.00 62.21 4 GLN A O 14
ATOM 3105 N N . HIS A 1 5 ? -1.454 8.370 9.395 1.00 22.42 5 HIS A N 14
ATOM 3106 C CA . HIS A 1 5 ? -0.061 8.043 9.683 1.00 31.33 5 HIS A CA 14
ATOM 3107 C C . HIS A 1 5 ? 0.718 7.799 8.395 1.00 42.24 5 HIS A C 14
ATOM 3108 O O . HIS A 1 5 ? 1.938 7.954 8.390 1.00 25.42 5 HIS A O 14
ATOM 3142 N N . ARG A 1 7 ? 0.458 9.479 5.694 1.00 62.31 7 ARG A N 14
ATOM 3143 C CA . ARG A 1 7 ? 0.815 10.860 5.391 1.00 71.40 7 ARG A CA 14
ATOM 3144 C C . ARG A 1 7 ? 1.928 11.348 6.314 1.00 14.21 7 ARG A C 14
ATOM 3145 O O . ARG A 1 7 ? 2.903 11.950 5.865 1.00 45.42 7 ARG A O 14
ATOM 3166 N N . LYS A 1 8 ? 1.774 11.083 7.608 1.00 43.52 8 LYS A N 14
ATOM 3167 C CA . LYS A 1 8 ? 2.766 11.494 8.595 1.00 52.14 8 LYS A CA 14
ATOM 3168 C C . LYS A 1 8 ? 4.163 11.038 8.186 1.00 52.14 8 LYS A C 14
ATOM 3169 O O . LYS A 1 8 ? 5.123 11.806 8.253 1.00 24.01 8 LYS A O 14
ATOM 3188 N N . LEU A 1 9 ? 4.271 9.784 7.763 1.00 71.31 9 LEU A N 14
ATOM 3189 C CA . LEU A 1 9 ? 5.551 9.225 7.343 1.00 61.43 9 LEU A CA 14
ATOM 3190 C C . LEU A 1 9 ? 5.996 9.828 6.017 1.00 3.43 9 LEU A C 14
ATOM 3191 O O . LEU A 1 9 ? 7.200 9.950 5.784 1.00 71.41 9 LEU A O 14
ATOM 3227 N N . GLN A 1 11 ? 5.365 12.821 5.040 1.00 4.31 11 GLN A N 14
ATOM 3228 C CA . GLN A 1 11 ? 5.812 14.116 5.540 1.00 62.24 11 GLN A CA 14
ATOM 3229 C C . GLN A 1 11 ? 7.176 14.000 6.211 1.00 54.33 11 GLN A C 14
ATOM 3230 O O . GLN A 1 11 ? 7.909 14.981 6.323 1.00 21.23 11 GLN A O 14
ATOM 3244 N N . ALA A 1 12 ? 7.510 12.794 6.657 1.00 3.04 12 ALA A N 14
ATOM 3245 C CA . ALA A 1 12 ? 8.787 12.548 7.315 1.00 62.05 12 ALA A CA 14
ATOM 3246 C C . ALA A 1 12 ? 9.685 11.662 6.459 1.00 12.31 12 ALA A C 14
ATOM 3247 O O . ALA A 1 12 ? 10.436 10.838 6.978 1.00 44.51 12 ALA A O 14
ATOM 3254 N N . ALA A 1 13 ? 9.602 11.838 5.144 1.00 75.12 13 ALA A N 14
ATOM 3255 C CA . ALA A 1 13 ? 10.409 11.054 4.217 1.00 45.31 13 ALA A CA 14
ATOM 3256 C C . ALA A 1 13 ? 11.896 11.250 4.484 1.00 41.02 13 ALA A C 14
ATOM 3257 O O . ALA A 1 13 ? 12.690 10.322 4.339 1.00 3.25 13 ALA A O 14
ATOM 3264 N N . ARG A 1 14 ? 12.268 12.466 4.872 1.00 24.31 14 ARG A N 14
ATOM 3265 C CA . ARG A 1 14 ? 13.664 12.784 5.157 1.00 51.34 14 ARG A CA 14
ATOM 3266 C C . ARG A 1 14 ? 13.788 13.555 6.468 1.00 63.32 14 ARG A C 14
ATOM 3267 O O . ARG A 1 14 ? 12.772 13.979 7.017 1.00 14.33 14 ARG A O 14
ATOM 3297 N N . ASP A 1 2 ? -5.275 2.980 8.256 1.00 43.40 2 ASP A N 15
ATOM 3298 C CA . ASP A 1 2 ? -4.739 4.162 8.921 1.00 50.32 2 ASP A CA 15
ATOM 3299 C C . ASP A 1 2 ? -3.951 5.026 7.942 1.00 72.30 2 ASP A C 15
ATOM 3300 O O . ASP A 1 2 ? -2.727 5.132 8.015 1.00 2.21 2 ASP A O 15
ATOM 3309 N N . PRO A 1 3 ? -4.668 5.658 7.001 1.00 4.34 3 PRO A N 15
ATOM 3310 C CA . PRO A 1 3 ? -4.055 6.522 5.986 1.00 54.35 3 PRO A CA 15
ATOM 3311 C C . PRO A 1 3 ? -3.513 7.817 6.582 1.00 24.42 3 PRO A C 15
ATOM 3312 O O . PRO A 1 3 ? -2.792 8.560 5.919 1.00 2.04 3 PRO A O 15
ATOM 3323 N N . GLN A 1 4 ? -3.864 8.079 7.837 1.00 33.05 4 GLN A N 15
ATOM 3324 C CA . GLN A 1 4 ? -3.410 9.285 8.520 1.00 12.22 4 GLN A CA 15
ATOM 3325 C C . GLN A 1 4 ? -1.893 9.286 8.675 1.00 73.02 4 GLN A C 15
ATOM 3326 O O . GLN A 1 4 ? -1.203 10.142 8.122 1.00 25.42 4 GLN A O 15
ATOM 3340 N N . HIS A 1 5 ? -1.379 8.321 9.432 1.00 62.14 5 HIS A N 15
ATOM 3341 C CA . HIS A 1 5 ? 0.057 8.210 9.660 1.00 52.43 5 HIS A CA 15
ATOM 3342 C C . HIS A 1 5 ? 0.804 8.038 8.340 1.00 2.32 5 HIS A C 15
ATOM 3343 O O . HIS A 1 5 ? 2.000 8.324 8.286 1.00 24.33 5 HIS A O 15
ATOM 3377 N N . ARG A 1 7 ? 0.449 9.697 5.740 1.00 52.43 7 ARG A N 15
ATOM 3378 C CA . ARG A 1 7 ? 0.764 11.094 5.476 1.00 63.23 7 ARG A CA 15
ATOM 3379 C C . ARG A 1 7 ? 1.905 11.574 6.366 1.00 21.34 7 ARG A C 15
ATOM 3380 O O . ARG A 1 7 ? 2.854 12.203 5.895 1.00 34.31 7 ARG A O 15
ATOM 3401 N N . LYS A 1 8 ? 1.810 11.272 7.656 1.00 53.55 8 LYS A N 15
ATOM 3402 C CA . LYS A 1 8 ? 2.834 11.670 8.614 1.00 73.34 8 LYS A CA 15
ATOM 3403 C C . LYS A 1 8 ? 4.201 11.132 8.204 1.00 31.23 8 LYS A C 15
ATOM 3404 O O . LYS A 1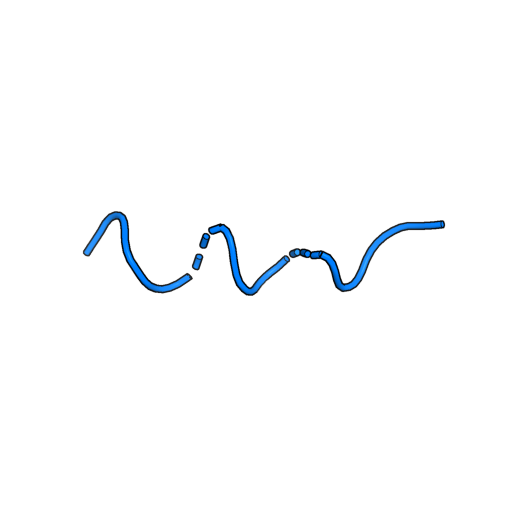 8 ? 5.193 11.862 8.201 1.00 1.31 8 LYS A O 15
ATOM 3423 N N . LEU A 1 9 ? 4.247 9.851 7.855 1.00 23.24 9 LEU A N 15
ATOM 3424 C CA . LEU A 1 9 ? 5.494 9.215 7.438 1.00 60.11 9 LEU A CA 15
ATOM 3425 C C . LEU A 1 9 ? 5.953 9.751 6.087 1.00 64.41 9 LEU A C 15
ATOM 3426 O O . LEU A 1 9 ? 7.157 9.828 5.850 1.00 30.24 9 LEU A O 15
ATOM 3462 N N . GLN A 1 11 ? 5.394 12.712 5.004 1.00 73.24 11 GLN A N 15
ATOM 3463 C CA . GLN A 1 11 ? 5.867 14.016 5.453 1.00 14.42 11 GLN A CA 15
ATOM 3464 C C . GLN A 1 11 ? 7.228 13.897 6.132 1.00 51.25 11 GLN A C 15
ATOM 3465 O O . GLN A 1 11 ? 7.984 14.868 6.206 1.00 62.25 11 GLN A O 15
ATOM 3479 N N . ALA A 1 12 ? 7.537 12.703 6.623 1.00 61.55 12 ALA A N 15
ATOM 3480 C CA . ALA A 1 12 ? 8.807 12.456 7.294 1.00 43.22 12 ALA A CA 15
ATOM 3481 C C . ALA A 1 12 ? 9.666 11.476 6.500 1.00 64.01 12 ALA A C 15
ATOM 3482 O O . ALA A 1 12 ? 10.159 10.490 7.042 1.00 21.42 12 ALA A O 15
ATOM 3489 N N . ALA A 1 13 ? 9.838 11.757 5.211 1.00 62.55 13 ALA A N 15
ATOM 3490 C CA . ALA A 1 13 ? 10.637 10.901 4.345 1.00 3.01 13 ALA A CA 15
ATOM 3491 C C . ALA A 1 13 ? 12.066 11.420 4.227 1.00 32.25 13 ALA A C 15
ATOM 3492 O O . ALA A 1 13 ? 13.018 10.740 4.617 1.00 33.23 13 ALA A O 15
ATOM 3499 N N . ARG A 1 14 ? 12.212 1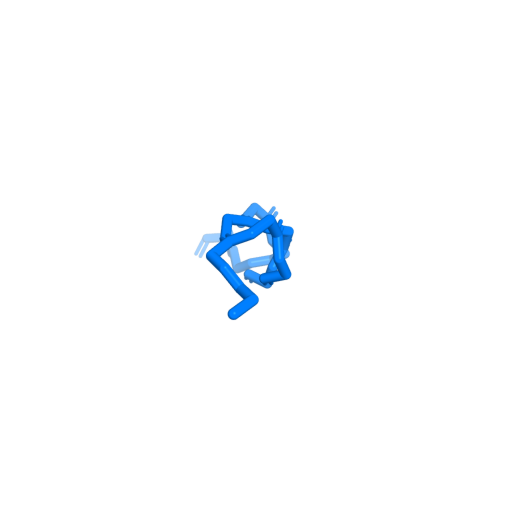2.627 3.692 1.00 51.23 14 ARG A N 15
ATOM 3500 C CA . ARG A 1 14 ? 13.527 13.233 3.524 1.00 43.45 14 ARG A CA 15
ATOM 3501 C C . ARG A 1 14 ? 14.457 12.308 2.745 1.00 23.24 14 ARG A C 15
ATOM 3502 O O . ARG A 1 14 ? 15.239 11.586 3.360 1.00 1.01 14 ARG A O 15
ATOM 3532 N N . ASP A 1 2 ? -5.264 2.976 8.229 1.00 54.33 2 ASP A N 16
ATOM 3533 C CA . ASP A 1 2 ? -4.716 4.148 8.901 1.00 52.42 2 ASP A CA 16
ATOM 3534 C C . ASP A 1 2 ? -3.937 5.020 7.924 1.00 44.44 2 ASP A C 16
ATOM 3535 O O . ASP A 1 2 ? -2.712 5.130 7.989 1.00 31.50 2 ASP A O 16
ATOM 3544 N N . PRO A 1 3 ? -4.661 5.657 6.990 1.00 34.12 3 PRO A N 16
ATOM 3545 C CA . PRO A 1 3 ? -4.060 6.531 5.978 1.00 13.45 3 PRO A CA 16
ATOM 3546 C C . PRO A 1 3 ? -3.516 7.823 6.579 1.00 14.32 3 PRO A C 16
ATOM 3547 O O . PRO A 1 3 ? -2.794 8.568 5.917 1.00 20.32 3 PRO A O 16
ATOM 3558 N N . GLN A 1 4 ? -3.869 8.081 7.834 1.00 10.33 4 GLN A N 16
ATOM 3559 C CA . GLN A 1 4 ? -3.416 9.283 8.521 1.00 32.13 4 GLN A CA 16
ATOM 3560 C C . GLN A 1 4 ? -1.898 9.286 8.676 1.00 62.24 4 GLN A C 16
ATOM 3561 O O . GLN A 1 4 ? -1.209 10.140 8.121 1.00 1.11 4 GLN A O 16
ATOM 3575 N N . HIS A 1 5 ? -1.385 8.321 9.433 1.00 50.14 5 HIS A N 16
ATOM 3576 C CA . HIS A 1 5 ? 0.051 8.211 9.660 1.00 32.13 5 HIS A CA 16
ATOM 3577 C C . HIS A 1 5 ? 0.800 8.040 8.341 1.00 52.05 5 HIS A C 16
ATOM 3578 O O . HIS A 1 5 ? 1.994 8.326 8.286 1.00 65.30 5 HIS A O 16
ATOM 3612 N N . ARG A 1 7 ? 0.444 9.697 5.744 1.00 13.24 7 ARG A N 16
ATOM 3613 C CA . ARG A 1 7 ? 0.758 11.095 5.481 1.00 43.40 7 ARG A CA 16
ATOM 3614 C C . ARG A 1 7 ? 1.901 11.573 6.371 1.00 74.12 7 ARG A C 16
ATOM 3615 O O . ARG A 1 7 ? 2.847 12.205 5.899 1.00 40.11 7 ARG A O 16
ATOM 3636 N N . LYS A 1 8 ? 1.807 11.268 7.661 1.00 22.55 8 LYS A N 16
ATOM 3637 C CA . LYS A 1 8 ? 2.832 11.664 8.617 1.00 2.20 8 LYS A CA 16
ATOM 3638 C C . LYS A 1 8 ? 4.200 11.129 8.205 1.00 13.33 8 LYS A C 16
ATOM 3639 O O . LYS A 1 8 ? 5.190 11.861 8.200 1.00 63.21 8 LYS A O 16
ATOM 3658 N N . LEU A 1 9 ? 4.247 9.848 7.855 1.00 11.25 9 LEU A N 16
ATOM 3659 C CA . LEU A 1 9 ? 5.495 9.214 7.440 1.00 24.55 9 LEU A CA 16
ATOM 3660 C C . LEU A 1 9 ? 5.952 9.752 6.087 1.00 63.03 9 LEU A C 16
ATOM 3661 O O . LEU A 1 9 ? 7.157 9.832 5.847 1.00 62.42 9 LEU A O 16
ATOM 3697 N N . GLN A 1 11 ? 5.387 12.712 5.006 1.00 73.41 11 GLN A N 16
ATOM 3698 C CA . GLN A 1 11 ? 5.860 14.015 5.456 1.00 31.13 11 GLN A CA 16
ATOM 3699 C C . GLN A 1 11 ? 7.225 13.898 6.127 1.00 54.53 11 GLN A C 16
ATOM 3700 O O . GLN A 1 11 ? 7.977 14.868 6.197 1.00 53.41 11 GLN A O 16
ATOM 3714 N N . ALA A 1 12 ? 7.536 12.703 6.619 1.00 22.12 12 ALA A N 16
ATOM 3715 C CA . ALA A 1 12 ? 8.811 12.460 7.282 1.00 34.42 12 ALA A CA 16
ATOM 3716 C C . ALA A 1 12 ? 9.960 12.462 6.282 1.00 73.11 12 ALA A C 16
ATOM 3717 O O . ALA A 1 12 ? 10.932 13.201 6.441 1.00 65.50 12 ALA A O 16
ATOM 3724 N N . ALA A 1 13 ? 9.844 11.633 5.248 1.00 65.45 13 ALA A N 16
ATOM 3725 C CA . ALA A 1 13 ? 10.873 11.543 4.222 1.00 13.24 13 ALA A CA 16
ATOM 3726 C C . ALA A 1 13 ? 10.887 12.792 3.347 1.00 3.55 13 ALA A C 16
ATOM 3727 O O . ALA A 1 13 ? 10.052 12.948 2.456 1.00 53.13 13 ALA A O 16
ATOM 3734 N N . ARG A 1 14 ? 11.841 13.682 3.608 1.00 63.22 14 ARG A N 16
ATOM 3735 C CA . ARG A 1 14 ? 11.962 14.918 2.845 1.00 73.01 14 ARG A CA 16
ATOM 3736 C C . ARG A 1 14 ? 12.815 14.707 1.599 1.00 22.15 14 ARG A C 16
ATOM 3737 O O . ARG A 1 14 ? 13.780 13.948 1.650 1.00 71.44 14 ARG A O 16
ATOM 3767 N N . ASP A 1 2 ? -4.862 4.341 11.908 1.00 65.53 2 ASP A N 17
ATOM 3768 C CA . ASP A 1 2 ? -5.482 4.985 10.756 1.00 60.22 2 ASP A CA 17
ATOM 3769 C C . ASP A 1 2 ? -4.438 5.327 9.696 1.00 51.33 2 ASP A C 17
ATOM 3770 O O . ASP A 1 2 ? -3.242 5.400 9.971 1.00 23.12 2 ASP A O 17
ATOM 3779 N N . PRO A 1 3 ? -4.902 5.540 8.457 1.00 21.31 3 PRO A N 17
ATOM 3780 C CA . PRO A 1 3 ? -4.026 5.877 7.333 1.00 61.01 3 PRO A CA 17
ATOM 3781 C C . PRO A 1 3 ? -3.434 7.276 7.456 1.00 2.32 3 PRO A C 17
ATOM 3782 O O . PRO A 1 3 ? -2.558 7.661 6.680 1.00 65.40 3 PRO A O 17
ATOM 3793 N N . GLN A 1 4 ? -3.914 8.033 8.437 1.00 61.12 4 GLN A N 17
ATOM 3794 C CA . GLN A 1 4 ? -3.430 9.390 8.663 1.00 13.10 4 GLN A CA 17
ATOM 3795 C C . GLN A 1 4 ? -1.920 9.401 8.878 1.00 30.33 4 GLN A C 17
ATOM 3796 O O . GLN A 1 4 ? -1.253 10.405 8.628 1.00 62.15 4 GLN A O 17
ATOM 3810 N N . HIS A 1 5 ? -1.387 8.276 9.348 1.00 42.53 5 HIS A N 17
ATOM 3811 C CA . HIS A 1 5 ? 0.045 8.157 9.597 1.00 4.30 5 HIS A CA 17
ATOM 3812 C C . HIS A 1 5 ? 0.812 7.990 8.291 1.00 43.22 5 HIS A C 17
ATOM 3813 O O . HIS A 1 5 ? 2.006 8.287 8.252 1.00 42.31 5 H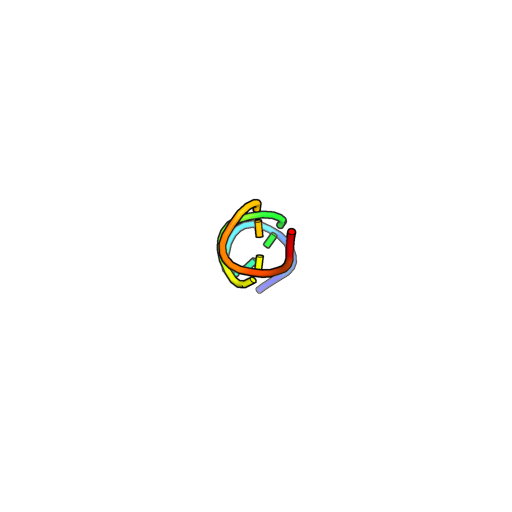IS A O 17
ATOM 3847 N N . ARG A 1 7 ? 0.478 9.639 5.674 1.00 55.14 7 ARG A N 17
ATOM 3848 C CA . ARG A 1 7 ? 0.782 11.041 5.412 1.00 2.34 7 ARG A CA 17
ATOM 3849 C C . ARG A 1 7 ? 1.906 11.536 6.318 1.00 34.40 7 ARG A C 17
ATOM 3850 O O . ARG A 1 7 ? 2.858 12.166 5.858 1.00 61.14 7 ARG A O 17
ATOM 3871 N N . LYS A 1 8 ? 1.787 11.243 7.611 1.00 22.53 8 LYS A N 17
ATOM 3872 C CA . LYS A 1 8 ? 2.792 11.656 8.582 1.00 55.03 8 LYS A CA 17
ATOM 3873 C C . LYS A 1 8 ? 4.171 11.129 8.196 1.00 1.21 8 LYS A C 17
ATOM 3874 O O . LYS A 1 8 ? 5.154 11.872 8.206 1.00 10.15 8 LYS A O 17
ATOM 3893 N N . LEU A 1 9 ? 4.237 9.848 7.856 1.00 23.10 9 LEU A N 17
ATOM 3894 C CA . LEU A 1 9 ? 5.497 9.224 7.464 1.00 31.50 9 LEU A CA 17
ATOM 3895 C C . LEU A 1 9 ? 5.974 9.760 6.117 1.00 12.11 9 LEU A C 17
ATOM 3896 O O . LEU A 1 9 ? 7.181 9.851 5.900 1.00 64.54 9 LEU A O 17
ATOM 3932 N N . GLN A 1 11 ? 5.404 12.708 5.014 1.00 65.13 11 GLN A N 17
ATOM 3933 C CA . GLN A 1 11 ? 5.858 14.018 5.467 1.00 34.13 11 GLN A CA 17
ATOM 3934 C C . GLN A 1 11 ? 7.220 13.916 6.145 1.00 44.43 11 GLN A C 17
ATOM 3935 O O . GLN A 1 11 ? 7.960 14.899 6.225 1.00 62.44 11 GLN A O 17
ATOM 3949 N N . ALA A 1 12 ? 7.548 12.725 6.633 1.00 63.43 12 ALA A N 17
ATOM 3950 C CA . ALA A 1 12 ? 8.820 12.496 7.302 1.00 75.22 12 ALA A CA 17
ATOM 3951 C C . ALA A 1 12 ? 9.500 11.237 6.774 1.00 11.34 12 ALA A C 17
ATOM 3952 O O . ALA A 1 12 ? 9.553 10.217 7.457 1.00 34.44 12 ALA A O 17
ATOM 3959 N N . ALA A 1 13 ? 10.018 11.320 5.553 1.00 54.31 13 ALA A N 17
ATOM 3960 C CA . ALA A 1 13 ? 10.697 10.187 4.934 1.00 4.44 13 ALA A CA 17
ATOM 3961 C C . ALA A 1 13 ? 12.180 10.479 4.732 1.00 14.32 13 ALA A C 17
ATOM 3962 O O . ALA A 1 13 ? 13.028 9.616 4.961 1.00 74.44 13 ALA A O 17
ATOM 3969 N N . ARG A 1 14 ? 12.485 11.698 4.302 1.00 40.30 14 ARG A N 17
ATOM 3970 C CA . ARG A 1 14 ? 13.867 12.102 4.070 1.00 65.12 14 ARG A CA 17
ATOM 3971 C C . ARG A 1 14 ? 14.311 13.138 5.097 1.00 11.31 14 ARG A C 17
ATOM 3972 O O . ARG A 1 14 ? 13.516 14.003 5.464 1.00 11.45 14 ARG A O 17
ATOM 4002 N N . ASP A 1 2 ? -2.534 2.038 7.148 1.00 34.03 2 ASP A N 18
ATOM 4003 C CA . ASP A 1 2 ? -3.688 2.879 7.438 1.00 14.25 2 ASP A CA 18
ATOM 4004 C C . ASP A 1 2 ? -3.399 4.335 7.082 1.00 54.45 2 ASP A C 18
ATOM 4005 O O . ASP A 1 2 ? -2.249 4.753 6.954 1.00 11.22 2 ASP A O 18
ATOM 4014 N N . PRO A 1 3 ? -4.470 5.127 6.918 1.00 5.43 3 PRO A N 18
ATOM 4015 C CA . PRO A 1 3 ? -4.357 6.547 6.573 1.00 41.40 3 PRO A CA 18
ATOM 4016 C C . PRO A 1 3 ? -3.796 7.380 7.721 1.00 52.40 3 PRO A C 18
ATOM 4017 O O . PRO A 1 3 ? -3.435 6.844 8.768 1.00 51.21 3 PRO A O 18
ATOM 4028 N N . GLN A 1 4 ? -3.726 8.691 7.517 1.00 5.11 4 GLN A N 18
ATOM 4029 C CA . GLN A 1 4 ? -3.209 9.596 8.536 1.00 53.23 4 GLN A CA 18
ATOM 4030 C C . GLN A 1 4 ? -1.708 9.399 8.727 1.00 54.24 4 GLN A C 18
ATOM 4031 O O . GLN A 1 4 ? -0.902 10.210 8.273 1.00 22.21 4 GLN A O 18
ATOM 4045 N N . HIS A 1 5 ? -1.341 8.316 9.405 1.00 73.43 5 HIS A N 18
ATOM 4046 C CA . HIS A 1 5 ? 0.063 8.011 9.657 1.00 63.33 5 HIS A CA 18
ATOM 4047 C C . HIS A 1 5 ? 0.825 7.838 8.346 1.00 12.41 5 HIS A C 18
ATOM 4048 O O . HIS A 1 5 ? 2.040 8.028 8.330 1.00 25.11 5 HIS A O 18
ATOM 4082 N N . ARG A 1 7 ? 0.449 9.603 5.690 1.00 52.42 7 ARG A N 18
ATOM 4083 C CA . ARG A 1 7 ? 0.754 11.005 5.425 1.00 11.10 7 ARG A CA 18
ATOM 4084 C C . ARG A 1 7 ? 1.874 11.500 6.335 1.00 40.22 7 ARG A C 18
ATOM 4085 O O . ARG A 1 7 ? 2.823 12.137 5.878 1.00 54.31 7 ARG A O 18
ATOM 4106 N N . LYS A 1 8 ? 1.758 11.202 7.625 1.00 63.05 8 LYS A N 18
ATOM 4107 C CA . LYS A 1 8 ? 2.758 11.617 8.600 1.00 13.30 8 LYS A CA 18
ATOM 4108 C C . LYS A 1 8 ? 4.142 11.112 8.205 1.00 32.20 8 LYS A C 18
ATOM 4109 O O . LYS A 1 8 ? 5.118 11.862 8.226 1.00 13.02 8 LYS A O 18
ATOM 4128 N N . LEU A 1 9 ? 4.219 9.835 7.846 1.00 0.31 9 LEU A N 18
ATOM 4129 C CA . LEU A 1 9 ? 5.485 9.229 7.446 1.00 32.01 9 LEU A CA 18
ATOM 4130 C C . LEU A 1 9 ? 5.946 9.773 6.098 1.00 63.22 9 LEU A C 18
ATOM 4131 O O . LEU A 1 9 ? 7.153 9.865 5.866 1.00 75.14 9 LEU A O 18
ATOM 4167 N N . GLN A 1 11 ? 5.355 12.732 5.019 1.00 31.03 11 GLN A N 18
ATOM 4168 C CA . GLN A 1 11 ? 5.810 14.040 5.472 1.00 12.50 11 GLN A CA 18
ATOM 4169 C C . GLN A 1 11 ? 7.167 13.938 6.158 1.00 20.35 11 GLN A C 18
ATOM 4170 O O . GLN A 1 11 ? 7.907 14.917 6.243 1.00 23.32 11 GLN A O 18
ATOM 4184 N N . ALA A 1 12 ? 7.490 12.743 6.647 1.00 2.55 12 ALA A N 18
ATOM 4185 C CA . ALA A 1 12 ? 8.760 12.514 7.321 1.00 2.41 12 ALA A CA 18
ATOM 4186 C C . ALA A 1 12 ? 9.624 11.526 6.545 1.00 61.51 12 ALA A C 18
ATOM 4187 O O . ALA A 1 12 ? 10.295 10.678 7.132 1.00 51.53 12 ALA A O 18
ATOM 4194 N N . ALA A 1 13 ? 9.601 11.640 5.222 1.00 40.14 13 ALA A N 18
ATOM 4195 C CA . ALA A 1 13 ? 10.382 10.757 4.362 1.00 54.22 13 ALA A CA 18
ATOM 4196 C C . ALA A 1 13 ? 11.864 10.819 4.717 1.00 41.30 13 ALA A C 18
ATOM 4197 O O . ALA A 1 13 ? 12.388 11.882 5.052 1.00 11.33 13 ALA A O 18
ATOM 4204 N N . ARG A 1 14 ? 12.534 9.674 4.646 1.00 24.45 14 ARG A N 18
ATOM 4205 C CA . ARG A 1 14 ? 13.955 9.597 4.961 1.00 72.30 14 ARG A CA 18
ATOM 4206 C C . ARG A 1 14 ? 14.229 10.121 6.369 1.00 35.54 14 ARG A C 18
ATOM 4207 O O . ARG A 1 14 ? 14.567 11.292 6.522 1.00 74.33 14 ARG A O 18
ATOM 4237 N N . ASP A 1 2 ? -3.690 3.372 9.412 1.00 55.33 2 ASP A N 19
ATOM 4238 C CA . ASP A 1 2 ? -4.869 4.218 9.265 1.00 52.13 2 ASP A CA 19
ATOM 4239 C C . ASP A 1 2 ? -4.570 5.411 8.362 1.00 73.40 2 ASP A C 19
ATOM 4240 O O . ASP A 1 2 ? -3.419 5.801 8.165 1.00 12.44 2 ASP A O 19
ATOM 4249 N N . PRO A 1 3 ? -5.633 6.004 7.799 1.00 74.12 3 PRO A N 19
ATOM 4250 C CA . PRO A 1 3 ? -5.513 7.161 6.907 1.00 2.43 3 PRO A CA 19
ATOM 4251 C C . PRO A 1 3 ? -5.075 8.422 7.647 1.00 74.11 3 PRO A C 19
ATOM 4252 O O . PRO A 1 3 ? -5.887 9.308 7.918 1.00 33.11 3 PRO A O 19
ATOM 4263 N N . GLN A 1 4 ? -3.788 8.496 7.972 1.00 42.52 4 GLN A N 19
ATOM 4264 C CA . GLN A 1 4 ? -3.244 9.649 8.680 1.00 60.42 4 GLN A CA 19
ATOM 4265 C C . GLN A 1 4 ? -1.748 9.482 8.923 1.00 61.22 4 GLN A C 19
ATOM 4266 O O . GLN A 1 4 ? -0.972 10.422 8.745 1.00 15.24 4 GLN A O 19
ATOM 4280 N N . HIS A 1 5 ? -1.349 8.282 9.333 1.00 22.22 5 HIS A N 19
ATOM 4281 C CA . HIS A 1 5 ? 0.054 7.991 9.600 1.00 12.24 5 HIS A CA 19
ATOM 4282 C C . HIS A 1 5 ? 0.830 7.820 8.298 1.00 33.43 5 HIS A C 19
ATOM 4283 O O . HIS A 1 5 ? 2.045 8.020 8.292 1.00 22.43 5 HIS A O 19
ATOM 4317 N N . ARG A 1 7 ? 0.472 9.576 5.637 1.00 15.41 7 ARG A N 19
ATOM 4318 C CA . ARG A 1 7 ? 0.770 10.978 5.371 1.00 23.11 7 ARG A CA 19
ATOM 4319 C C . ARG A 1 7 ? 1.876 11.484 6.295 1.00 23.11 7 ARG A C 19
ATOM 4320 O O . ARG A 1 7 ? 2.823 12.128 5.848 1.00 12.50 7 ARG A O 19
ATOM 4341 N N . LYS A 1 8 ? 1.747 11.186 7.581 1.00 32.30 8 LYS A N 19
ATOM 4342 C CA . LYS A 1 8 ? 2.734 11.610 8.569 1.00 2.12 8 LYS A CA 19
ATOM 4343 C C . LYS A 1 8 ? 4.127 11.112 8.190 1.00 15.35 8 LYS A C 19
ATOM 4344 O O . LYS A 1 8 ? 5.095 11.872 8.213 1.00 22.31 8 LYS A O 19
ATOM 4363 N N . LEU A 1 9 ? 4.219 9.833 7.845 1.00 44.22 9 LEU A N 19
ATOM 4364 C CA . LEU A 1 9 ? 5.494 9.235 7.462 1.00 65.41 9 LEU A CA 19
ATOM 4365 C C . LEU A 1 9 ? 5.966 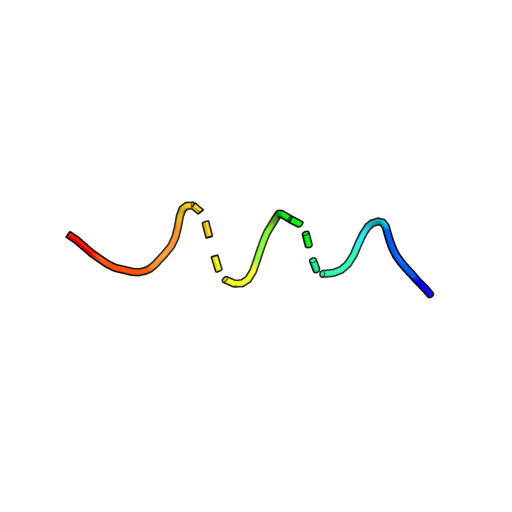9.777 6.116 1.00 30.43 9 LEU A C 19
ATOM 4366 O O . LEU A 1 9 ? 7.174 9.879 5.900 1.00 60.50 9 LEU A O 19
ATOM 4402 N N . GLN A 1 11 ? 5.365 12.722 5.016 1.00 51.35 11 GLN A N 19
ATOM 4403 C CA . GLN A 1 11 ? 5.803 14.038 5.471 1.00 34.25 11 GLN A CA 19
ATOM 4404 C C . GLN A 1 11 ? 7.158 13.949 6.165 1.00 4.13 11 GLN A C 19
ATOM 4405 O O . GLN A 1 11 ? 7.888 14.937 6.252 1.00 71.14 11 GLN A O 19
ATOM 4419 N N . ALA A 1 12 ? 7.489 12.761 6.658 1.00 14.31 12 ALA A N 19
ATOM 4420 C CA . ALA A 1 12 ? 8.755 12.544 7.345 1.00 13.43 12 ALA A CA 19
ATOM 4421 C C . ALA A 1 12 ? 9.431 11.265 6.858 1.00 62.42 12 ALA A C 19
ATOM 4422 O O . ALA A 1 12 ? 9.714 10.363 7.645 1.00 1.20 12 ALA A O 19
ATOM 4429 N N . ALA A 1 13 ? 9.687 11.196 5.556 1.00 11.34 13 ALA A N 19
ATOM 4430 C CA . ALA A 1 13 ? 10.330 10.029 4.964 1.00 61.55 13 ALA A CA 19
ATOM 4431 C C . ALA A 1 13 ? 11.616 9.679 5.703 1.00 4.31 13 ALA A C 19
ATOM 4432 O O . ALA A 1 13 ? 11.758 8.580 6.240 1.00 23.44 13 ALA A O 19
ATOM 4439 N N . ARG A 1 14 ? 12.555 10.620 5.724 1.00 13.15 14 ARG A N 19
ATOM 4440 C CA . ARG A 1 14 ? 13.832 10.411 6.396 1.00 33.41 14 ARG A CA 19
ATOM 4441 C C . ARG A 1 14 ? 13.627 10.134 7.883 1.00 74.24 14 ARG A C 19
ATOM 4442 O O . ARG A 1 14 ? 13.822 8.999 8.316 1.00 34.43 14 ARG A O 19
ATOM 4472 N N . ASP A 1 2 ? -2.548 2.015 7.053 1.00 45.22 2 ASP A N 20
ATOM 4473 C CA . ASP A 1 2 ? -3.669 2.871 7.428 1.00 4.40 2 ASP A CA 20
ATOM 4474 C C . ASP A 1 2 ? -3.384 4.327 7.072 1.00 33.34 2 ASP A C 20
ATOM 4475 O O . ASP A 1 2 ? -2.236 4.748 6.945 1.00 23.43 2 ASP A O 20
ATOM 4484 N N . PRO A 1 3 ? -4.456 5.116 6.904 1.00 43.44 3 PRO A N 20
ATOM 4485 C CA . PRO A 1 3 ? -4.348 6.536 6.560 1.00 22.15 3 PRO A CA 20
ATOM 4486 C C . PRO A 1 3 ? -3.793 7.371 7.708 1.00 13.11 3 PRO A C 20
ATOM 4487 O O . PRO A 1 3 ? -3.433 6.837 8.757 1.00 13.13 3 PRO A O 20
ATOM 4498 N N . GLN A 1 4 ? -3.722 8.682 7.502 1.00 64.20 4 GLN A N 20
ATOM 4499 C CA . GLN A 1 4 ? -3.209 9.589 8.520 1.00 42.31 4 GLN A CA 20
ATOM 4500 C C . GLN A 1 4 ? -1.709 9.393 8.717 1.00 12.22 4 GLN A C 20
ATOM 4501 O O . GLN A 1 4 ? -0.903 10.205 8.263 1.00 11.22 4 GLN A O 20
ATOM 4515 N N . HIS A 1 5 ? -1.343 8.313 9.397 1.00 11.44 5 HIS A N 20
ATOM 4516 C CA . HIS A 1 5 ? 0.061 8.010 9.655 1.00 30.44 5 HIS A CA 20
ATOM 4517 C C . HIS A 1 5 ? 0.828 7.836 8.347 1.00 40.31 5 HIS A C 20
ATOM 4518 O O . HIS A 1 5 ? 2.042 8.027 8.333 1.00 4.04 5 HIS A O 20
ATOM 4552 N N . ARG A 1 7 ? 0.459 9.598 5.688 1.00 41.21 7 ARG A N 20
ATOM 4553 C CA . ARG A 1 7 ? 0.762 10.998 5.422 1.00 73.34 7 ARG A CA 20
ATOM 4554 C C . ARG A 1 7 ? 1.879 11.498 6.337 1.00 25.21 7 ARG A C 20
ATOM 4555 O O . ARG A 1 7 ? 2.829 12.135 5.881 1.00 64.22 7 ARG A O 20
ATOM 4576 N N . LYS A 1 8 ? 1.756 11.203 7.625 1.00 21.23 8 LYS A N 20
ATOM 4577 C CA . LYS A 1 8 ? 2.755 11.616 8.603 1.00 42.45 8 LYS A CA 20
ATOM 4578 C C . LYS A 1 8 ? 4.142 11.114 8.215 1.00 32.40 8 LYS A C 20
ATOM 4579 O O . LYS A 1 8 ? 5.117 11.867 8.236 1.00 54.11 8 LYS A O 20
ATOM 4598 N N . LEU A 1 9 ? 4.223 9.837 7.856 1.00 73.43 9 LEU A N 20
ATOM 4599 C CA . LEU A 1 9 ? 5.490 9.233 7.460 1.00 20.52 9 LEU A CA 20
ATOM 4600 C C . LEU A 1 9 ? 5.953 9.776 6.112 1.00 35.22 9 LEU A C 20
ATOM 4601 O O . LEU A 1 9 ? 7.159 9.869 5.885 1.00 30.22 9 LEU A O 20
ATOM 4637 N N . GLN A 1 11 ? 5.362 12.732 5.029 1.00 22.35 11 GLN A N 20
ATOM 4638 C CA . GLN A 1 11 ? 5.814 14.042 5.483 1.00 12.43 11 GLN A CA 20
ATOM 4639 C C . GLN A 1 11 ? 7.179 13.944 6.157 1.00 60.34 11 GLN A C 20
ATOM 4640 O O . GLN A 1 11 ? 7.910 14.927 6.242 1.00 0.34 11 GLN A O 20
ATOM 4654 N N . ALA A 1 12 ? 7.513 12.749 6.636 1.00 22.42 12 ALA A N 20
ATOM 4655 C CA . ALA A 1 12 ? 8.789 12.522 7.299 1.00 14.54 12 ALA A CA 20
ATOM 4656 C C . ALA A 1 12 ? 9.804 11.901 6.345 1.00 2.42 12 ALA A C 20
ATOM 4657 O O . ALA A 1 12 ? 10.572 11.022 6.727 1.00 0.32 12 ALA A O 20
ATOM 4664 N N . ALA A 1 13 ? 9.798 12.369 5.101 1.00 55.51 13 ALA A N 20
ATOM 4665 C CA . ALA A 1 13 ? 10.720 11.863 4.091 1.00 70.13 13 ALA A CA 20
ATOM 4666 C C . ALA A 1 13 ? 11.309 13.000 3.264 1.00 35.10 13 ALA A C 20
ATOM 4667 O O . ALA A 1 13 ? 10.593 13.909 2.842 1.00 24.54 13 ALA A O 20
ATOM 4674 N N . ARG A 1 14 ? 12.616 12.943 3.038 1.00 44.10 14 ARG A N 20
ATOM 4675 C CA . ARG A 1 14 ? 13.302 13.972 2.262 1.00 45.15 14 ARG A CA 20
ATOM 4676 C C . ARG A 1 14 ? 13.638 13.463 0.863 1.00 63.34 14 ARG A C 20
ATOM 4677 O O . ARG A 1 14 ? 13.142 14.021 -0.116 1.00 14.44 14 ARG A O 20
#

Organism: Homo sapiens (NCBI:txid9606)

Solvent-accessible surface area: 1648 Å² total

Foldseek 3Di:
DPPVVVVCVDD

Radius of gyration: 6.78 Å; Cα contacts (8 Å, |Δi|>4): 0; chains: 1; bounding box: 18×10×7 Å

Sequence (11 aa):
DPQHRKLQAARDPQHRKLQAARDPQHRKLQAARDPQHRKLQAARDPQHRKLQAARDPQHRKLQAARDPQHRKLQAARDPQHRKLQAARDPQHRKLQAARDPQHRKLQAARDPQHRKLQAARDPQHRKLQAARDPQHRKLQAARDPQHRKLQAARDPQHRKLQAARDPQHRKLQAARDPQHRKLQAARDPQHRKLQAARDPQHRKLQAARDPQHRKLQAAR